Protein AF-A0A0F9A471-F1 (afdb_monomer)

pLDDT: mean 76.39, std 18.76, range [23.2, 97.94]

Mean predicted aligned error: 10.16 Å

InterPro domains:
  IPR056906 Replication-associated protein ORF2/G2P domain [PF23343] (47-157)

Secondary structure (DSSP, 8-state):
--PPPP--------S--------S--HHHHHHHHHHHHT-S--TT-EEEEEE--SS--S-HHHHHHHHHHHHHHHHHH-TT-EEEEEEEE-TTS-EEEEEEEESPPS-HHHHHHHHHHHHHHHHGGG-SS-PPP-EEEEE--SHHHHHHHHHHHHH----GGGGS--S-SEEEEES-----

Radius of gyration: 18.11 Å; Cα contacts (8 Å, |Δi|>4): 244; chains: 1; bounding box: 46×45×41 Å

Nearest PDB structures (foldseek):
  2n76-assembly1_A  TM=6.483E-01  e=1.247E-02  synthetic construct
  1pbu-assembly1_A  TM=4.786E-01  e=4.733E-02  Homo sapiens
  4cyu-assembly2_B  TM=5.127E-01  e=1.393E-01  Staphylococcus aureus
  5t0o-assembly1_B  TM=4.775E-01  e=1.014E-01  Campylobacter jejuni
  3bgu-assembly1_A  TM=5.178E-01  e=1.914E-01  Thermobifida fusca YX

Structure (mmCIF, N/CA/C/O backbone):
data_AF-A0A0F9A471-F1
#
_entry.id   AF-A0A0F9A471-F1
#
loop_
_atom_site.group_PDB
_atom_site.id
_atom_site.type_symbol
_atom_site.label_atom_id
_atom_site.label_alt_id
_atom_site.label_comp_id
_atom_site.label_asym_id
_atom_site.label_entity_id
_atom_site.label_seq_id
_atom_site.pdbx_PDB_ins_code
_atom_site.Cartn_x
_atom_site.Cartn_y
_atom_site.Cartn_z
_atom_site.occupancy
_atom_site.B_iso_or_equiv
_atom_site.auth_seq_id
_atom_site.auth_comp_id
_atom_site.auth_asym_id
_atom_site.auth_atom_id
_atom_site.pdbx_PDB_model_num
ATOM 1 N N . MET A 1 1 ? 20.396 -32.901 -22.339 1.00 33.00 1 MET A N 1
ATOM 2 C CA . MET A 1 1 ? 19.288 -32.338 -23.141 1.00 33.00 1 MET A CA 1
ATOM 3 C C . MET A 1 1 ? 18.003 -33.044 -22.719 1.00 33.00 1 MET A C 1
ATOM 5 O O . MET A 1 1 ? 17.759 -34.160 -23.151 1.00 33.00 1 MET A O 1
ATOM 9 N N . VAL A 1 2 ? 17.259 -32.463 -21.774 1.00 25.30 2 VAL A N 1
ATOM 10 C CA . VAL A 1 2 ? 16.085 -33.094 -21.141 1.00 25.30 2 VAL A CA 1
ATOM 11 C C . VAL A 1 2 ? 14.831 -32.370 -21.623 1.00 25.30 2 VAL A C 1
ATOM 13 O O . VAL A 1 2 ? 14.675 -31.172 -21.399 1.00 25.30 2 VAL A O 1
ATOM 16 N N . LYS A 1 3 ? 13.975 -33.104 -22.339 1.00 23.20 3 LYS A N 1
ATOM 17 C CA . LYS A 1 3 ? 12.662 -32.670 -22.828 1.00 23.20 3 LYS A CA 1
ATOM 18 C C . LYS A 1 3 ? 11.672 -32.672 -21.657 1.00 23.20 3 LYS A C 1
ATOM 20 O O . LYS A 1 3 ? 11.474 -33.713 -21.038 1.00 23.20 3 LYS A O 1
ATOM 25 N N . TYR A 1 4 ? 11.034 -31.538 -21.373 1.00 26.34 4 TYR A N 1
ATOM 26 C CA . TYR A 1 4 ? 9.902 -31.481 -20.445 1.00 26.34 4 TYR A CA 1
ATOM 27 C C . TYR A 1 4 ? 8.608 -31.821 -21.194 1.00 26.34 4 TYR A C 1
ATOM 29 O O . TYR A 1 4 ? 8.217 -31.132 -22.134 1.00 26.34 4 TYR A O 1
ATOM 37 N N . PHE A 1 5 ? 7.970 -32.914 -20.778 1.00 29.73 5 PHE A N 1
ATOM 38 C CA . PHE A 1 5 ? 6.657 -33.353 -21.239 1.00 29.73 5 PHE A CA 1
ATOM 39 C C . PHE A 1 5 ? 5.562 -32.391 -20.761 1.00 29.73 5 PHE A C 1
ATOM 41 O O . PHE A 1 5 ? 5.416 -32.141 -19.564 1.00 29.73 5 PHE A O 1
ATOM 48 N N . ALA A 1 6 ? 4.756 -31.899 -21.701 1.00 28.64 6 ALA A N 1
ATOM 49 C CA . ALA A 1 6 ? 3.495 -31.231 -21.416 1.00 28.64 6 ALA A CA 1
ATOM 50 C C . ALA A 1 6 ? 2.459 -32.269 -20.953 1.00 28.64 6 ALA A C 1
ATOM 52 O O . ALA A 1 6 ? 2.158 -33.217 -21.676 1.00 28.64 6 ALA A O 1
ATOM 53 N N . ARG A 1 7 ? 1.894 -32.090 -19.753 1.00 30.27 7 ARG A N 1
ATOM 54 C CA . ARG A 1 7 ? 0.671 -32.791 -19.342 1.00 30.27 7 ARG A CA 1
ATOM 55 C C . ARG A 1 7 ? -0.534 -32.007 -19.850 1.00 30.27 7 ARG A C 1
ATOM 57 O O . ARG A 1 7 ? -0.843 -30.935 -19.337 1.00 30.27 7 ARG A O 1
ATOM 64 N N . SER A 1 8 ? -1.209 -32.563 -20.847 1.00 34.34 8 SER A N 1
ATOM 65 C CA . SER A 1 8 ? -2.588 -32.244 -21.196 1.00 34.34 8 SER A CA 1
ATOM 66 C C . SER A 1 8 ? -3.531 -33.003 -20.260 1.00 34.34 8 SER A C 1
ATOM 68 O O . SER A 1 8 ? -3.529 -34.229 -20.197 1.00 34.34 8 SER A O 1
ATOM 70 N N . SER A 1 9 ? -4.364 -32.271 -19.530 1.00 36.06 9 SER A N 1
ATOM 71 C CA . SER A 1 9 ? -5.547 -32.815 -18.866 1.00 36.06 9 SER A CA 1
ATOM 72 C C . SER A 1 9 ? -6.699 -31.870 -19.166 1.00 36.06 9 SER A C 1
ATOM 74 O O . SER A 1 9 ? -6.773 -30.769 -18.618 1.00 36.06 9 SER A O 1
ATOM 76 N N . GLY A 1 10 ? -7.542 -32.283 -20.113 1.00 39.75 10 GLY A N 1
ATOM 77 C CA . GLY A 1 10 ? -8.759 -31.584 -20.478 1.00 39.75 10 GLY A CA 1
ATOM 78 C C . GLY A 1 10 ? -9.808 -31.733 -19.384 1.00 39.75 10 GLY A C 1
ATOM 79 O O . GLY A 1 10 ? -10.311 -32.822 -19.137 1.00 39.75 10 GLY A O 1
ATOM 80 N N . LEU A 1 11 ? -10.159 -30.610 -18.771 1.00 36.00 11 LEU A N 1
ATOM 81 C CA . LEU A 1 11 ? -11.490 -30.367 -18.235 1.00 36.00 11 LEU A CA 1
ATOM 82 C C . LEU A 1 11 ? -11.924 -29.026 -18.820 1.00 36.00 11 LEU A C 1
ATOM 84 O O . LEU A 1 11 ? -11.244 -28.014 -18.644 1.00 36.00 11 LEU A O 1
ATOM 88 N N . ALA A 1 12 ? -13.010 -29.041 -19.592 1.00 38.88 12 ALA A N 1
ATOM 89 C CA . ALA A 1 12 ? -13.568 -27.844 -20.199 1.00 38.88 12 ALA A CA 1
ATOM 90 C C . ALA A 1 12 ? -13.979 -26.868 -19.089 1.00 38.88 12 ALA A C 1
ATOM 92 O O . ALA A 1 12 ? -14.825 -27.171 -18.249 1.00 38.88 12 ALA A O 1
ATOM 93 N N . GLN A 1 13 ? -13.347 -25.697 -19.074 1.00 40.31 13 GLN A N 1
ATOM 94 C CA . GLN A 1 13 ? -13.673 -24.622 -18.153 1.00 40.31 13 GLN A CA 1
ATOM 95 C C . GLN A 1 13 ? -15.090 -24.112 -18.464 1.00 40.31 13 GLN A C 1
ATOM 97 O O . GLN A 1 13 ? -15.306 -23.405 -19.449 1.00 40.31 13 GLN A O 1
ATOM 102 N N . VAL A 1 14 ? -16.066 -24.463 -17.625 1.00 41.19 14 VAL A N 1
ATOM 103 C CA . VAL A 1 14 ? -17.441 -23.960 -17.730 1.00 41.19 14 VAL A CA 1
ATOM 104 C C . VAL A 1 14 ? -17.485 -22.553 -17.128 1.00 41.19 14 VAL A C 1
ATOM 106 O O . VAL A 1 14 ? -17.684 -22.365 -15.931 1.00 41.19 14 VAL A O 1
ATOM 109 N N . GLY A 1 15 ? -17.246 -21.548 -17.971 1.00 44.12 15 GLY A N 1
ATOM 110 C CA . GLY A 1 15 ? -17.410 -20.135 -17.626 1.00 44.12 15 GLY A CA 1
ATOM 111 C C . GLY A 1 15 ? -16.130 -19.391 -17.221 1.00 44.12 15 GLY A C 1
ATOM 112 O O . GLY A 1 15 ? -15.148 -19.943 -16.727 1.00 44.12 15 GLY A O 1
ATOM 113 N N . GLY A 1 16 ? -16.157 -18.076 -17.458 1.00 44.72 16 GLY A N 1
ATOM 114 C CA . GLY A 1 16 ? -15.008 -17.179 -17.339 1.00 44.72 16 GLY A CA 1
ATOM 115 C C . GLY A 1 16 ? -14.224 -17.131 -18.645 1.00 44.72 16 GLY A C 1
ATOM 116 O O . GLY A 1 16 ? -13.226 -17.829 -18.782 1.00 44.72 16 GLY A O 1
ATOM 117 N N . GLY A 1 17 ? -14.689 -16.313 -19.600 1.00 40.94 17 GLY A N 1
ATOM 118 C CA . GLY A 1 17 ? -14.007 -16.120 -20.883 1.00 40.94 17 GLY A CA 1
ATOM 119 C C . GLY A 1 17 ? -12.507 -15.876 -20.702 1.00 40.94 17 GLY A C 1
ATOM 120 O O . GLY A 1 17 ? -12.103 -15.307 -19.681 1.00 40.94 17 GLY A O 1
ATOM 121 N N . LEU A 1 18 ? -11.706 -16.331 -21.677 1.00 41.84 18 LEU A N 1
ATOM 122 C CA . LEU A 1 18 ? -10.254 -16.126 -21.743 1.00 41.84 18 LEU A CA 1
ATOM 123 C C . LEU A 1 18 ? -9.922 -14.729 -21.212 1.00 41.84 18 LEU A C 1
ATOM 125 O O . LEU A 1 18 ? -10.329 -13.718 -21.789 1.00 41.84 18 LEU A O 1
ATOM 129 N N . ARG A 1 19 ? -9.268 -14.662 -20.046 1.00 54.78 19 ARG A N 1
ATOM 130 C CA . ARG A 1 19 ? -8.927 -13.377 -19.434 1.00 54.78 19 ARG A CA 1
ATOM 131 C C . ARG A 1 19 ? -7.924 -12.696 -20.359 1.00 54.78 19 ARG A C 1
ATOM 133 O O . ARG A 1 19 ? -6.768 -13.100 -20.398 1.00 54.78 19 ARG A O 1
ATOM 140 N N . GLY A 1 20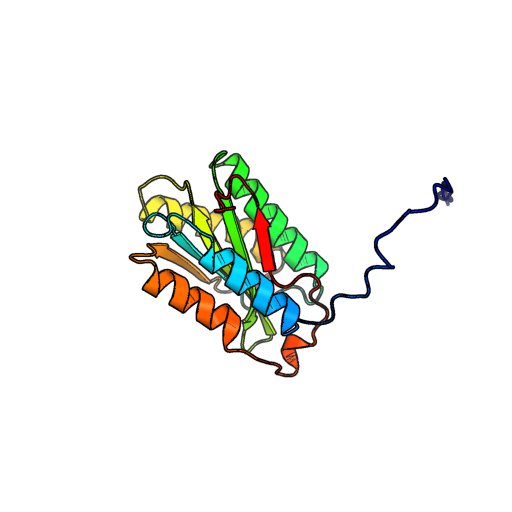 ? -8.383 -11.690 -21.101 1.00 57.03 20 GLY A N 1
ATOM 141 C CA . GLY A 1 20 ? -7.517 -10.859 -21.931 1.00 57.03 20 GLY A CA 1
ATOM 142 C C . GLY A 1 20 ? -6.393 -10.227 -21.106 1.00 57.03 20 GLY A C 1
ATOM 143 O O . GLY A 1 20 ? -6.516 -10.061 -19.885 1.00 57.03 20 GLY A O 1
ATOM 144 N N . SER A 1 21 ? -5.294 -9.876 -21.772 1.00 58.12 21 SER A N 1
ATOM 145 C CA . SER A 1 21 ? -4.183 -9.162 -21.145 1.00 58.12 21 SER A CA 1
ATOM 146 C C . SER A 1 21 ? -4.694 -7.882 -20.470 1.00 58.12 21 SER A C 1
ATOM 148 O O . SER A 1 21 ? -5.486 -7.119 -21.026 1.00 58.12 21 SER A O 1
ATOM 150 N N . VAL A 1 22 ? -4.288 -7.653 -19.217 1.00 62.12 22 VAL A N 1
ATOM 151 C CA . VAL A 1 22 ? -4.685 -6.443 -18.483 1.00 62.12 22 VAL A CA 1
ATOM 152 C C . VAL A 1 22 ? -3.794 -5.297 -18.958 1.00 62.12 22 VAL A C 1
ATOM 154 O O . VAL A 1 22 ? -2.689 -5.116 -18.452 1.00 62.12 22 VAL A O 1
ATOM 157 N N . SER A 1 23 ? -4.278 -4.549 -19.948 1.00 58.41 23 SER A N 1
ATOM 158 C CA . SER A 1 23 ? -3.537 -3.477 -20.624 1.00 58.41 23 SER A CA 1
ATOM 159 C C . SER A 1 23 ? -3.585 -2.115 -19.919 1.00 58.41 23 SER A C 1
ATOM 161 O O . SER A 1 23 ? -2.900 -1.195 -20.343 1.00 58.41 23 SER A O 1
ATOM 163 N N . GLY A 1 24 ? -4.353 -1.955 -18.833 1.00 67.88 24 GLY A N 1
ATOM 164 C CA . GLY A 1 24 ? -4.408 -0.673 -18.123 1.00 67.88 24 GLY A CA 1
ATOM 165 C C . GLY A 1 24 ? -5.443 -0.584 -17.005 1.00 67.88 24 GLY A C 1
ATOM 166 O O . GLY A 1 24 ? -6.140 -1.555 -16.678 1.00 67.88 24 GLY A O 1
ATOM 167 N N . PHE A 1 25 ? -5.557 0.600 -16.395 1.00 77.12 25 PHE A N 1
ATOM 168 C CA . PHE A 1 25 ? -6.525 0.861 -15.332 1.00 77.12 25 PHE A CA 1
ATOM 169 C C . PHE A 1 25 ? -7.854 1.405 -15.875 1.00 77.12 25 PHE A C 1
ATOM 171 O O . PHE A 1 25 ? -8.189 2.582 -15.754 1.00 77.12 25 PHE A O 1
ATOM 178 N N . SER A 1 26 ? -8.641 0.513 -16.482 1.00 78.00 26 SER A N 1
ATOM 179 C CA . SER A 1 26 ? -9.907 0.888 -17.122 1.00 78.00 26 SER A CA 1
ATOM 180 C C . SER A 1 26 ? -10.891 1.583 -16.170 1.00 78.00 26 SER A C 1
ATOM 182 O O . SER A 1 26 ? -10.933 1.298 -14.969 1.00 78.00 26 SER A O 1
ATOM 184 N N . ARG A 1 27 ? -11.781 2.421 -16.728 1.00 78.81 27 ARG A N 1
ATOM 185 C CA . ARG A 1 27 ? -12.874 3.082 -15.981 1.00 78.81 27 ARG A CA 1
ATOM 186 C C . ARG A 1 27 ? -13.690 2.090 -15.138 1.00 78.81 27 ARG A C 1
ATOM 188 O O . ARG A 1 27 ? -14.026 2.380 -13.994 1.00 78.81 27 ARG A O 1
ATOM 195 N N . ARG A 1 28 ? -13.958 0.889 -15.672 1.00 81.81 28 ARG A N 1
ATOM 196 C CA . ARG A 1 28 ? -14.672 -0.187 -14.961 1.00 81.81 28 ARG A CA 1
ATOM 197 C C . ARG A 1 28 ? -13.859 -0.743 -13.787 1.00 81.81 28 ARG A C 1
ATOM 199 O O . ARG A 1 28 ? -14.419 -0.974 -12.721 1.00 81.81 28 ARG A O 1
ATOM 206 N N . SER A 1 29 ? -12.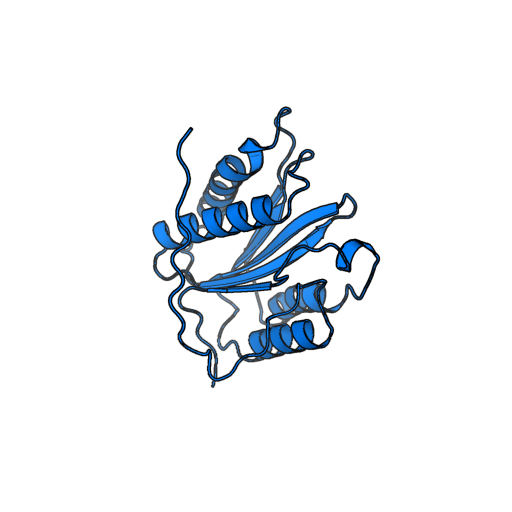556 -0.957 -13.972 1.00 82.06 29 SER A N 1
ATOM 207 C CA . SER A 1 29 ? -11.658 -1.405 -12.900 1.00 82.06 29 SER A CA 1
ATOM 208 C C . SER A 1 29 ? -11.566 -0.367 -11.779 1.00 82.06 29 SER A C 1
ATOM 210 O O . SER A 1 29 ? -11.636 -0.719 -10.604 1.00 82.06 29 SER A O 1
ATOM 212 N N . ARG A 1 30 ? -11.500 0.918 -12.143 1.00 80.19 30 ARG A N 1
ATOM 213 C CA . ARG A 1 30 ? -11.520 2.043 -11.205 1.00 80.19 30 ARG A CA 1
ATOM 214 C C . ARG A 1 30 ? -12.817 2.120 -10.411 1.00 80.19 30 ARG A C 1
ATOM 216 O O . ARG A 1 30 ? -12.758 2.207 -9.191 1.00 80.19 30 ARG A O 1
ATOM 223 N N . LYS A 1 31 ? -13.972 2.042 -11.082 1.00 82.94 31 LYS A N 1
ATOM 224 C CA . LYS A 1 31 ? -15.286 2.039 -10.421 1.00 82.94 31 LYS A CA 1
ATOM 225 C C . LYS A 1 31 ? -15.354 0.964 -9.329 1.00 82.94 31 LYS A C 1
ATOM 227 O O . LYS A 1 31 ? -15.728 1.278 -8.209 1.00 82.94 31 LYS A O 1
ATOM 232 N N . ARG A 1 32 ? -14.881 -0.254 -9.618 1.00 87.00 32 ARG A N 1
ATOM 233 C CA . ARG A 1 32 ? -14.839 -1.360 -8.641 1.00 87.00 32 ARG A CA 1
ATOM 234 C C . ARG A 1 32 ? -13.949 -1.074 -7.430 1.00 87.00 32 ARG A C 1
ATOM 236 O O . ARG A 1 32 ? -14.314 -1.442 -6.320 1.00 87.00 32 ARG A O 1
ATOM 243 N N . LEU A 1 33 ? -12.794 -0.435 -7.628 1.00 85.12 33 LEU A N 1
ATOM 244 C CA . LEU A 1 33 ? -11.937 -0.021 -6.512 1.00 85.12 33 LEU A CA 1
ATOM 245 C C . LEU A 1 33 ? -12.640 1.031 -5.641 1.00 85.12 33 LEU A C 1
ATOM 247 O O . LEU A 1 33 ? -12.610 0.923 -4.421 1.00 85.12 33 LEU A O 1
ATOM 251 N N . ILE A 1 34 ? -13.290 2.023 -6.255 1.00 81.88 34 ILE A N 1
ATOM 252 C CA . ILE A 1 34 ? -14.036 3.061 -5.526 1.00 81.88 34 ILE A CA 1
ATOM 253 C C . ILE A 1 34 ? -15.188 2.434 -4.735 1.00 81.88 34 ILE A C 1
ATOM 255 O O . ILE A 1 34 ? -15.320 2.701 -3.546 1.00 81.88 34 ILE A O 1
ATOM 259 N N . GLU A 1 35 ? -15.980 1.561 -5.361 1.00 85.19 35 GLU A N 1
ATOM 260 C CA . GLU A 1 35 ? -17.077 0.843 -4.701 1.00 85.19 35 GLU A CA 1
ATOM 261 C C . GLU A 1 35 ? -16.582 0.023 -3.506 1.00 85.19 35 GLU A C 1
ATOM 263 O O . GLU A 1 35 ? -17.193 0.072 -2.440 1.00 85.19 35 GLU A O 1
ATOM 268 N N . LEU A 1 36 ? -15.448 -0.675 -3.649 1.00 85.81 36 LEU A N 1
ATOM 269 C CA . LEU A 1 36 ? -14.814 -1.390 -2.542 1.00 85.81 36 LEU A CA 1
ATOM 270 C C . LEU A 1 36 ? -14.467 -0.441 -1.389 1.00 85.81 36 LEU A C 1
ATOM 272 O O . LEU A 1 36 ? -14.790 -0.740 -0.244 1.00 85.81 36 LEU A O 1
ATOM 276 N N . LEU A 1 37 ? -13.842 0.701 -1.682 1.00 81.38 37 LEU A N 1
ATOM 277 C CA . LEU A 1 37 ? -13.445 1.681 -0.666 1.00 81.38 37 LEU A CA 1
ATOM 278 C C . LEU A 1 37 ? -14.658 2.310 0.034 1.00 81.38 37 LEU A C 1
ATOM 280 O O . LEU A 1 37 ? -14.623 2.542 1.241 1.00 81.38 37 LEU A O 1
ATOM 284 N N . CYS A 1 38 ? -15.758 2.530 -0.689 1.00 81.00 38 CYS A N 1
ATOM 285 C CA . CYS A 1 38 ? -17.013 3.009 -0.112 1.00 81.00 38 CYS A CA 1
ATOM 286 C C . CYS A 1 38 ? -17.661 1.994 0.845 1.00 81.00 38 CYS A C 1
ATOM 288 O O . CYS A 1 38 ? -18.356 2.417 1.769 1.00 81.00 38 CYS A O 1
ATOM 290 N N . LYS A 1 39 ? -17.417 0.690 0.657 1.00 83.06 39 LYS A N 1
ATOM 291 C CA . LYS A 1 39 ? -17.950 -0.401 1.493 1.00 83.06 39 LYS A CA 1
ATOM 292 C C . LYS A 1 39 ? -17.135 -0.702 2.756 1.00 83.06 39 LYS A C 1
ATOM 294 O O . LYS A 1 39 ? -17.486 -1.626 3.482 1.00 83.06 39 LYS A O 1
ATOM 299 N N . LEU A 1 40 ? -16.053 0.025 3.021 1.00 78.12 40 LEU A N 1
ATOM 300 C CA . LEU A 1 40 ? -15.248 -0.180 4.227 1.00 78.12 40 LEU A CA 1
ATOM 301 C C . LEU A 1 40 ? -15.928 0.454 5.449 1.00 78.12 40 LEU A C 1
ATOM 303 O O . LEU A 1 40 ? -16.299 1.629 5.407 1.00 78.12 40 LEU A O 1
ATOM 307 N N . ASP A 1 41 ? -16.082 -0.331 6.517 1.00 65.25 41 ASP A N 1
ATOM 308 C CA . ASP A 1 41 ? -16.718 0.074 7.778 1.00 65.25 41 ASP A CA 1
ATOM 309 C C . ASP A 1 41 ? -15.892 1.095 8.557 1.00 65.25 41 ASP A C 1
ATOM 311 O O . ASP A 1 41 ? -16.428 2.101 9.013 1.00 65.25 41 ASP A O 1
ATOM 315 N N . GLU A 1 42 ? -14.596 0.813 8.703 1.00 69.50 42 GLU A N 1
ATOM 316 C CA . GLU A 1 42 ? -13.679 1.508 9.604 1.00 69.50 42 GLU A CA 1
ATOM 317 C C . GLU A 1 42 ? -12.353 1.755 8.885 1.00 69.50 42 GLU A C 1
ATOM 319 O O . GLU A 1 42 ? -11.696 0.833 8.391 1.00 69.50 42 GLU A O 1
ATOM 324 N N . ILE A 1 43 ? -11.953 3.022 8.792 1.00 75.81 43 ILE A N 1
ATOM 325 C CA . ILE A 1 43 ? -10.710 3.421 8.118 1.00 75.81 43 ILE A CA 1
ATOM 326 C C . ILE A 1 43 ? -9.830 4.337 8.964 1.00 75.81 43 ILE A C 1
ATOM 328 O O . ILE A 1 43 ? -8.696 4.613 8.580 1.00 75.81 43 ILE A O 1
ATOM 332 N N . ASP A 1 44 ? -10.335 4.755 10.122 1.00 71.69 44 ASP A N 1
ATOM 333 C CA . ASP A 1 44 ? -9.691 5.724 11.008 1.00 71.69 44 ASP A CA 1
ATOM 334 C C . ASP A 1 44 ? -8.509 5.107 11.790 1.00 71.69 44 ASP A C 1
ATOM 336 O O . ASP A 1 44 ? -7.638 5.824 12.273 1.00 71.69 44 ASP A O 1
ATOM 340 N N . ASP A 1 45 ? -8.407 3.772 11.807 1.00 80.25 45 ASP A N 1
ATOM 341 C CA . ASP A 1 45 ? -7.259 3.020 12.341 1.00 80.25 45 ASP A CA 1
ATOM 342 C C . ASP A 1 45 ? -6.321 2.473 11.251 1.00 80.25 45 ASP A C 1
ATOM 344 O O . ASP A 1 45 ? -5.360 1.748 11.530 1.00 80.25 45 ASP A O 1
ATOM 348 N N . ALA A 1 46 ? -6.579 2.804 9.984 1.00 89.31 46 ALA A N 1
ATOM 349 C CA . ALA A 1 46 ? -5.733 2.359 8.891 1.00 89.31 46 ALA A CA 1
ATOM 350 C C . ALA A 1 46 ? -4.463 3.215 8.784 1.00 89.31 46 ALA A C 1
ATOM 352 O O . ALA A 1 46 ? -4.424 4.408 9.102 1.00 89.31 46 ALA A O 1
ATOM 353 N N . LEU A 1 47 ? -3.405 2.612 8.253 1.00 92.25 47 LEU A N 1
ATOM 354 C CA . LEU A 1 47 ? -2.212 3.324 7.827 1.00 92.25 47 LEU A CA 1
ATOM 355 C C . LEU A 1 47 ? -2.208 3.466 6.307 1.00 92.25 47 LEU A C 1
ATOM 357 O O . LEU A 1 47 ? -2.616 2.563 5.575 1.00 92.25 47 LEU A O 1
ATOM 361 N N . PHE A 1 48 ? -1.688 4.591 5.835 1.00 91.62 48 PHE A N 1
ATOM 362 C CA . PHE A 1 48 ? -1.358 4.798 4.437 1.00 91.62 48 PHE A CA 1
ATOM 363 C C . PHE A 1 48 ? 0.132 4.570 4.228 1.00 91.62 48 PHE A C 1
ATOM 365 O O . PHE A 1 48 ? 0.962 5.296 4.787 1.00 91.62 48 PHE A O 1
ATOM 372 N N . TRP A 1 49 ? 0.481 3.543 3.457 1.00 93.38 49 TRP A N 1
ATOM 373 C CA . TRP A 1 49 ? 1.864 3.246 3.103 1.00 93.38 49 TRP A CA 1
ATOM 374 C C . TRP A 1 49 ? 2.112 3.574 1.646 1.00 93.38 49 TRP A C 1
ATOM 376 O O . TRP A 1 49 ? 1.316 3.263 0.765 1.00 93.38 49 TRP A O 1
ATOM 386 N N . THR A 1 50 ? 3.254 4.184 1.395 1.00 91.69 50 THR A N 1
ATOM 387 C CA . THR A 1 50 ? 3.768 4.411 0.057 1.00 91.69 50 THR A CA 1
ATOM 388 C C . THR A 1 50 ? 5.079 3.665 -0.082 1.00 91.69 50 THR A C 1
ATOM 390 O O . THR A 1 50 ? 5.944 3.832 0.776 1.00 91.69 50 THR A O 1
ATOM 393 N N . LEU A 1 51 ? 5.215 2.853 -1.129 1.00 93.00 51 LEU A N 1
ATOM 394 C CA . LEU A 1 51 ? 6.435 2.121 -1.462 1.00 93.00 51 LEU A CA 1
ATOM 395 C C . LEU A 1 51 ? 6.902 2.566 -2.845 1.00 93.00 51 LEU A C 1
ATOM 397 O O . LEU A 1 51 ? 6.139 2.514 -3.813 1.00 93.00 51 LEU A O 1
ATOM 401 N N . THR A 1 52 ? 8.153 2.998 -2.931 1.00 88.06 52 THR A N 1
ATOM 402 C CA . THR A 1 52 ? 8.764 3.468 -4.175 1.00 88.06 52 THR A CA 1
ATOM 403 C C . THR A 1 52 ? 10.043 2.695 -4.418 1.00 88.06 52 THR A C 1
ATOM 405 O O . THR A 1 52 ? 10.815 2.491 -3.480 1.00 88.06 52 THR A O 1
ATOM 408 N N . TYR A 1 53 ? 10.274 2.274 -5.659 1.00 87.75 53 TYR A N 1
ATOM 409 C CA . TYR A 1 53 ? 11.587 1.773 -6.058 1.00 87.75 53 TYR A CA 1
ATOM 410 C C . TYR A 1 53 ? 12.671 2.855 -5.917 1.00 87.75 53 TYR A C 1
ATOM 412 O O . TYR A 1 53 ? 12.339 4.043 -5.963 1.00 87.75 53 TYR A O 1
ATOM 420 N N . PRO A 1 54 ? 13.949 2.474 -5.786 1.00 83.06 54 PRO A N 1
ATOM 421 C CA . PRO A 1 54 ? 15.067 3.400 -5.949 1.00 83.06 54 PRO A CA 1
ATOM 422 C C . PRO A 1 54 ? 15.156 3.943 -7.388 1.00 83.06 54 PRO A C 1
ATOM 424 O O . PRO A 1 54 ? 14.277 3.677 -8.220 1.00 83.06 54 PRO A O 1
ATOM 427 N N . SER A 1 55 ? 16.159 4.781 -7.669 1.00 79.75 55 SER A N 1
ATOM 428 C CA . SER A 1 55 ? 16.392 5.400 -8.986 1.00 79.75 55 SER A CA 1
ATOM 429 C C . SER A 1 55 ? 16.462 4.360 -10.106 1.00 79.75 55 SER A C 1
ATOM 431 O O . SER A 1 55 ? 15.817 4.550 -11.138 1.00 79.75 55 SER A O 1
ATOM 433 N N . GLU A 1 56 ? 17.139 3.242 -9.855 1.00 81.25 56 GLU A N 1
ATOM 434 C CA . GLU A 1 56 ? 17.129 2.052 -10.704 1.00 81.25 56 GLU A CA 1
ATOM 435 C C . GLU A 1 56 ? 15.990 1.104 -10.317 1.00 81.25 56 GLU A C 1
ATOM 437 O O . GLU A 1 56 ? 15.687 0.895 -9.142 1.00 81.25 56 GLU A O 1
ATOM 442 N N . PHE A 1 57 ? 15.319 0.531 -11.310 1.00 82.56 57 PHE A N 1
ATOM 443 C CA . PHE A 1 57 ? 14.223 -0.408 -11.096 1.00 82.56 57 PHE A CA 1
ATOM 444 C C . PHE A 1 57 ? 14.095 -1.350 -12.296 1.00 82.56 57 PHE A C 1
ATOM 446 O O . PHE A 1 57 ? 14.517 -0.998 -13.395 1.00 82.56 57 PHE A O 1
ATOM 453 N N . PRO A 1 58 ? 13.528 -2.553 -12.111 1.00 83.06 58 PRO A N 1
ATOM 454 C CA . PRO A 1 58 ? 13.359 -3.496 -13.208 1.00 83.06 58 PRO A CA 1
ATOM 455 C C . PRO A 1 58 ? 12.317 -2.991 -14.216 1.00 83.06 58 PRO A C 1
ATOM 457 O O . PRO A 1 58 ? 11.231 -2.555 -13.831 1.00 83.06 58 PRO A O 1
ATOM 460 N N . ASP A 1 59 ? 12.607 -3.143 -15.510 1.00 81.00 59 ASP A N 1
ATOM 461 C CA . ASP A 1 59 ? 11.678 -2.790 -16.598 1.00 81.00 59 ASP A CA 1
ATOM 462 C C . ASP A 1 59 ? 10.504 -3.777 -16.738 1.00 81.00 59 ASP A C 1
ATOM 464 O O . ASP A 1 59 ? 9.474 -3.484 -17.349 1.00 81.00 59 ASP A O 1
ATOM 468 N N . GLN A 1 60 ? 10.657 -4.972 -16.167 1.00 84.62 60 GLN A N 1
ATOM 469 C CA . GLN A 1 60 ? 9.736 -6.092 -16.317 1.00 84.62 60 GLN A CA 1
ATOM 470 C C . GLN A 1 60 ? 8.656 -6.059 -15.229 1.00 84.62 60 GLN A C 1
ATOM 472 O O . GLN A 1 60 ? 8.941 -5.962 -14.031 1.00 84.62 60 GLN A O 1
ATOM 477 N N . PHE A 1 61 ? 7.388 -6.139 -15.639 1.00 82.94 61 PHE A N 1
ATOM 478 C CA . PHE A 1 61 ? 6.282 -5.914 -14.711 1.00 82.94 61 PHE A CA 1
ATOM 479 C C . PHE A 1 61 ? 6.019 -7.041 -13.724 1.00 82.94 61 PHE A C 1
ATOM 481 O O . PHE A 1 61 ? 5.571 -6.817 -12.599 1.00 82.94 61 PHE A O 1
ATOM 488 N N . ASP A 1 62 ? 6.273 -8.265 -14.144 1.00 85.44 62 ASP A N 1
ATOM 489 C CA . ASP A 1 62 ? 6.212 -9.452 -13.311 1.00 85.44 62 ASP A CA 1
ATOM 490 C C . ASP A 1 62 ? 7.185 -9.356 -12.128 1.00 85.44 62 ASP A C 1
ATOM 492 O O . ASP A 1 62 ? 6.805 -9.718 -11.011 1.00 85.44 62 ASP A O 1
ATOM 496 N N . VAL A 1 63 ? 8.369 -8.765 -12.326 1.00 89.44 63 VAL A N 1
ATOM 497 C CA . VAL A 1 63 ? 9.356 -8.533 -11.260 1.00 89.44 63 VAL A CA 1
ATOM 498 C C . VAL A 1 63 ? 8.785 -7.618 -10.181 1.00 89.44 63 VAL A C 1
ATOM 500 O O . VAL A 1 63 ? 8.700 -8.021 -9.019 1.00 89.44 63 VAL A O 1
ATOM 503 N N . PHE A 1 64 ? 8.279 -6.432 -10.535 1.00 88.38 64 PHE A N 1
ATOM 504 C CA . PHE A 1 64 ? 7.743 -5.547 -9.499 1.00 88.38 64 PHE A CA 1
ATOM 505 C C . PHE A 1 64 ? 6.454 -6.057 -8.848 1.00 88.38 64 PHE A C 1
ATOM 507 O O . PHE A 1 64 ? 6.109 -5.645 -7.735 1.00 88.38 64 PHE A O 1
ATOM 514 N N . LYS A 1 65 ? 5.710 -6.953 -9.512 1.00 90.25 65 LYS A N 1
ATOM 515 C CA . LYS A 1 65 ? 4.561 -7.639 -8.903 1.00 90.25 65 LYS A CA 1
ATOM 516 C C . LYS A 1 65 ? 4.996 -8.710 -7.916 1.00 90.25 65 LYS A C 1
ATOM 518 O O . LYS A 1 65 ? 4.415 -8.784 -6.833 1.00 90.25 65 LYS A O 1
ATOM 523 N N . ARG A 1 66 ? 6.013 -9.499 -8.261 1.00 93.50 66 ARG A N 1
ATOM 524 C CA . ARG A 1 66 ? 6.649 -10.470 -7.363 1.00 93.50 66 ARG A CA 1
ATOM 525 C C . ARG A 1 66 ? 7.200 -9.781 -6.115 1.00 93.50 66 ARG A C 1
ATOM 527 O O . ARG A 1 66 ? 7.053 -10.307 -5.013 1.00 93.50 66 ARG A O 1
ATOM 534 N N . ASP A 1 67 ? 7.784 -8.601 -6.266 1.00 94.56 67 ASP A N 1
ATOM 535 C CA . ASP A 1 67 ? 8.343 -7.836 -5.150 1.00 94.56 67 ASP A CA 1
ATOM 536 C C . ASP A 1 67 ? 7.256 -7.329 -4.198 1.00 94.56 67 ASP A C 1
ATOM 538 O O . ASP A 1 67 ? 7.363 -7.511 -2.982 1.00 94.56 67 ASP A O 1
ATOM 542 N N . LEU A 1 68 ? 6.162 -6.772 -4.738 1.00 95.38 68 LEU A N 1
ATOM 543 C CA . LEU A 1 68 ? 4.998 -6.410 -3.926 1.00 95.38 68 LEU A CA 1
ATOM 544 C C . LEU A 1 68 ? 4.430 -7.637 -3.200 1.00 95.38 68 LEU A C 1
ATOM 546 O O . LEU A 1 68 ? 4.160 -7.567 -2.004 1.00 95.38 68 LEU A O 1
ATOM 550 N N . ASP A 1 69 ? 4.249 -8.760 -3.898 1.00 96.12 69 ASP A N 1
ATOM 551 C CA . ASP A 1 69 ? 3.762 -10.004 -3.294 1.00 96.12 69 ASP A CA 1
ATOM 552 C C . ASP A 1 69 ? 4.691 -10.487 -2.166 1.00 96.12 69 ASP A C 1
ATOM 554 O O . ASP A 1 69 ? 4.239 -10.809 -1.065 1.00 96.12 69 ASP A O 1
ATOM 558 N N . THR A 1 70 ? 6.005 -10.439 -2.383 1.00 97.44 70 THR A N 1
ATOM 559 C CA . THR A 1 70 ? 7.018 -10.765 -1.370 1.00 97.44 70 THR A CA 1
ATOM 560 C C . THR A 1 70 ? 6.909 -9.851 -0.149 1.00 97.44 70 THR A C 1
ATOM 562 O O . THR A 1 70 ? 6.953 -10.334 0.989 1.00 97.44 70 THR A O 1
ATOM 565 N N . PHE A 1 71 ? 6.722 -8.547 -0.363 1.00 97.25 71 PHE A N 1
ATOM 566 C CA . PHE A 1 71 ? 6.526 -7.575 0.709 1.00 97.25 71 PHE A CA 1
ATOM 567 C C . PHE A 1 71 ? 5.241 -7.860 1.498 1.00 97.25 71 PHE A C 1
ATOM 569 O O . PHE A 1 71 ? 5.280 -7.965 2.724 1.00 97.25 71 PHE A O 1
ATOM 576 N N . LEU A 1 72 ? 4.114 -8.080 0.818 1.00 97.44 72 LEU A N 1
ATOM 577 C CA . LEU A 1 72 ? 2.831 -8.394 1.455 1.00 97.44 72 LEU A CA 1
ATOM 578 C C . LEU A 1 72 ? 2.876 -9.720 2.231 1.00 97.44 72 LEU A C 1
ATOM 580 O O . LEU A 1 72 ? 2.311 -9.829 3.320 1.00 97.44 72 LEU A O 1
ATOM 584 N N . LYS A 1 73 ? 3.623 -10.716 1.744 1.00 97.44 73 LYS A N 1
ATOM 585 C CA . LYS A 1 73 ? 3.891 -11.952 2.493 1.00 97.44 73 LYS A CA 1
ATOM 586 C C . LYS A 1 73 ? 4.718 -11.689 3.758 1.00 97.44 73 LYS A C 1
ATOM 588 O O . LYS A 1 73 ? 4.434 -12.292 4.792 1.00 97.44 73 LYS A O 1
ATOM 593 N N . ARG A 1 74 ? 5.714 -10.789 3.725 1.00 97.94 74 ARG A N 1
ATOM 594 C CA . ARG A 1 74 ? 6.455 -10.361 4.935 1.00 97.94 74 ARG A CA 1
ATOM 595 C C . ARG A 1 74 ? 5.534 -9.663 5.931 1.00 97.94 74 ARG A C 1
ATOM 597 O O . ARG A 1 74 ? 5.595 -9.978 7.115 1.00 97.94 74 ARG A O 1
ATOM 604 N N . VAL A 1 75 ? 4.662 -8.779 5.446 1.00 97.19 75 VAL A N 1
ATOM 605 C CA . VAL A 1 75 ? 3.635 -8.107 6.256 1.00 97.19 75 VAL A CA 1
ATOM 606 C C . VAL A 1 75 ? 2.756 -9.138 6.955 1.00 97.19 75 VAL A C 1
ATOM 608 O O . VAL A 1 75 ? 2.643 -9.095 8.174 1.00 97.19 75 VAL A O 1
ATOM 611 N N . LYS A 1 76 ? 2.210 -10.114 6.220 1.00 96.25 76 LYS A N 1
ATOM 612 C CA . LYS A 1 76 ? 1.333 -11.146 6.792 1.00 96.25 76 LYS A CA 1
ATOM 613 C C . LYS A 1 76 ? 2.045 -12.039 7.810 1.00 96.25 76 LYS A C 1
ATOM 615 O O . LYS A 1 76 ? 1.449 -12.393 8.816 1.00 96.25 76 LYS A O 1
ATOM 620 N N . ARG A 1 77 ? 3.325 -12.371 7.598 1.00 96.88 77 ARG A N 1
ATOM 621 C CA . ARG A 1 77 ? 4.127 -13.100 8.601 1.00 96.88 77 ARG A CA 1
ATOM 622 C C . ARG A 1 77 ? 4.378 -12.275 9.862 1.00 96.88 77 ARG A C 1
ATOM 624 O O . ARG A 1 77 ? 4.402 -12.828 10.953 1.00 96.88 77 ARG A O 1
ATOM 631 N N . ARG A 1 78 ? 4.596 -10.964 9.717 1.00 96.31 78 ARG A N 1
ATOM 632 C CA . ARG A 1 78 ? 4.875 -10.062 10.843 1.00 96.31 78 ARG A CA 1
ATOM 633 C C . ARG A 1 78 ? 3.620 -9.717 11.644 1.00 96.31 78 ARG A C 1
ATOM 635 O O . ARG A 1 78 ? 3.717 -9.562 12.863 1.00 96.31 78 ARG A O 1
ATOM 642 N N . TRP A 1 79 ? 2.499 -9.570 10.945 1.00 95.62 79 TRP A N 1
ATOM 643 C CA . TRP A 1 79 ? 1.186 -9.188 11.453 1.00 95.62 79 TRP A CA 1
ATOM 644 C C . TRP A 1 79 ? 0.121 -10.089 10.801 1.00 95.62 79 TRP A C 1
ATOM 646 O O . TRP A 1 79 ? -0.410 -9.749 9.738 1.00 95.62 79 TRP A O 1
ATOM 656 N N . PRO A 1 80 ? -0.178 -11.255 11.408 1.00 95.06 80 PRO A N 1
ATOM 657 C CA . PRO A 1 80 ? -1.084 -12.257 10.842 1.00 95.06 80 PRO A CA 1
ATOM 658 C C . PRO A 1 80 ? -2.493 -11.756 10.552 1.00 95.06 80 PRO A C 1
ATOM 660 O O . PRO A 1 80 ? -3.113 -12.249 9.618 1.00 95.06 80 PRO A O 1
ATOM 663 N N . ASP A 1 81 ? -2.976 -10.737 11.258 1.00 93.62 81 ASP A N 1
ATOM 664 C CA . ASP A 1 81 ? -4.305 -10.160 11.028 1.00 93.62 81 ASP A CA 1
ATOM 665 C C . ASP A 1 81 ? -4.304 -9.003 10.030 1.00 93.62 81 ASP A C 1
ATOM 667 O O . ASP A 1 81 ? -5.370 -8.489 9.688 1.00 93.62 81 ASP A O 1
ATOM 671 N N . ALA A 1 82 ? -3.135 -8.618 9.505 1.00 94.50 82 ALA A N 1
ATOM 672 C CA . ALA A 1 82 ? -3.034 -7.536 8.539 1.00 94.50 82 ALA A CA 1
ATOM 673 C C . ALA A 1 82 ? -3.964 -7.773 7.344 1.00 94.50 82 ALA A C 1
ATOM 675 O O . ALA A 1 82 ? -4.088 -8.888 6.806 1.00 94.50 82 ALA A O 1
ATOM 676 N N . ALA A 1 83 ? -4.600 -6.682 6.945 1.00 92.69 83 ALA A N 1
ATOM 677 C CA . ALA A 1 83 ? -5.486 -6.578 5.804 1.00 92.69 83 ALA A CA 1
ATOM 678 C C . ALA A 1 83 ? -5.076 -5.347 5.004 1.00 92.69 83 ALA A C 1
ATOM 680 O O . ALA A 1 83 ? -4.649 -4.360 5.597 1.00 92.69 83 ALA A O 1
ATOM 681 N N . TRP A 1 84 ? -5.174 -5.386 3.680 1.00 93.50 84 TRP A N 1
ATOM 682 C CA . TRP A 1 84 ? -4.705 -4.283 2.846 1.00 93.50 84 TRP A CA 1
ATOM 683 C C . TRP A 1 84 ? -5.492 -4.141 1.552 1.00 93.50 84 TRP A C 1
ATOM 685 O O . TRP A 1 84 ? -6.014 -5.112 1.005 1.00 93.50 84 TRP A O 1
ATOM 695 N N . ILE A 1 85 ? -5.472 -2.925 1.018 1.00 91.75 85 ILE A N 1
ATOM 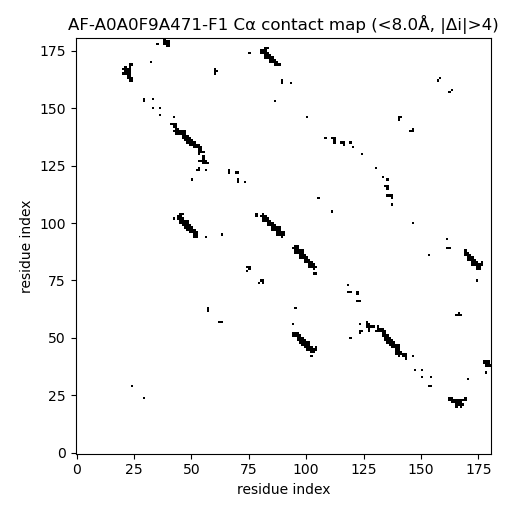696 C CA . ILE A 1 85 ? -5.804 -2.586 -0.364 1.00 91.75 85 ILE A CA 1
ATOM 697 C C . ILE A 1 85 ? -4.585 -1.879 -0.944 1.00 91.75 85 ILE A C 1
ATOM 699 O O . ILE A 1 85 ? -4.060 -0.964 -0.318 1.00 91.75 85 ILE A O 1
ATOM 703 N N . TRP A 1 86 ? -4.137 -2.276 -2.131 1.00 92.50 86 TRP A N 1
ATOM 704 C CA . TRP A 1 86 ? -3.016 -1.652 -2.826 1.00 92.50 86 TRP A CA 1
ATOM 705 C C . TRP A 1 86 ? -3.407 -1.178 -4.225 1.00 92.50 86 TRP A C 1
ATOM 707 O O . TRP A 1 86 ? -4.259 -1.775 -4.884 1.00 92.50 86 TRP A O 1
ATOM 717 N N . ARG A 1 87 ? -2.725 -0.137 -4.705 1.00 89.50 87 ARG A N 1
ATOM 718 C CA . ARG A 1 87 ? -2.814 0.404 -6.067 1.00 89.50 87 ARG A CA 1
ATOM 719 C C . ARG A 1 87 ? -1.405 0.772 -6.533 1.00 89.50 87 ARG A C 1
ATOM 721 O O . ARG A 1 87 ? -0.655 1.365 -5.766 1.00 89.50 87 ARG A O 1
ATOM 728 N N . VAL A 1 88 ? -1.052 0.438 -7.776 1.00 88.38 88 VAL A N 1
ATOM 729 C CA . VAL A 1 88 ? 0.210 0.865 -8.408 1.00 88.38 88 VAL A CA 1
ATOM 730 C C . VAL A 1 88 ? 0.005 2.019 -9.392 1.00 88.38 88 VAL A C 1
ATOM 732 O O . VAL A 1 88 ? -0.867 1.949 -10.260 1.00 88.38 88 VAL A O 1
ATOM 735 N N . GLU A 1 89 ? 0.823 3.061 -9.277 1.00 82.69 89 GLU A N 1
ATOM 736 C CA . GLU A 1 89 ? 0.959 4.140 -10.260 1.00 82.69 89 GLU A CA 1
ATOM 737 C C . GLU A 1 89 ? 2.353 4.165 -10.876 1.00 82.69 89 GLU A C 1
ATOM 739 O O . GLU A 1 89 ? 3.319 3.876 -10.175 1.00 82.69 89 GLU A O 1
ATOM 744 N N . PRO A 1 90 ? 2.488 4.580 -12.142 1.00 79.38 90 PRO A N 1
ATOM 745 C CA . PRO A 1 90 ? 3.752 5.099 -12.635 1.00 79.38 90 PRO A CA 1
ATOM 746 C C . PRO A 1 90 ? 4.052 6.459 -11.985 1.00 79.38 90 PRO A C 1
ATOM 748 O O . PRO A 1 90 ? 3.210 7.364 -11.961 1.00 79.38 90 PRO A O 1
ATOM 751 N N . GLN A 1 91 ? 5.263 6.607 -11.447 1.00 78.25 91 GLN A N 1
ATOM 752 C CA . GLN A 1 91 ? 5.854 7.921 -11.178 1.00 78.25 91 GLN A CA 1
ATOM 753 C C . GLN A 1 91 ? 6.180 8.653 -12.486 1.00 78.25 91 GLN A C 1
ATOM 755 O O . GLN A 1 91 ? 6.165 8.042 -13.547 1.00 78.25 91 GLN A O 1
ATOM 760 N N . GLN A 1 92 ? 6.533 9.945 -12.415 1.00 77.81 92 GLN A N 1
ATOM 761 C CA . GLN A 1 92 ? 6.968 10.722 -13.592 1.00 77.81 92 GLN A CA 1
ATOM 762 C C . GLN A 1 92 ? 8.116 10.045 -14.363 1.00 77.81 92 GLN A C 1
ATOM 764 O O . GLN A 1 92 ? 8.163 10.111 -15.581 1.00 77.81 92 GLN A O 1
ATOM 769 N N . ARG A 1 93 ? 9.000 9.332 -13.657 1.00 79.56 93 ARG A N 1
ATOM 770 C CA . ARG A 1 93 ? 10.100 8.542 -14.238 1.00 79.56 93 ARG A CA 1
ATOM 771 C C . ARG A 1 93 ? 9.702 7.130 -14.699 1.00 79.56 93 ARG A C 1
ATOM 773 O O . ARG A 1 93 ? 10.563 6.309 -14.975 1.00 79.56 93 ARG A O 1
ATOM 780 N N . GLY A 1 94 ? 8.416 6.787 -14.666 1.00 79.50 94 GLY A N 1
ATOM 781 C CA . GLY A 1 94 ? 7.902 5.466 -15.034 1.00 79.50 94 GLY A CA 1
ATOM 782 C C . GLY A 1 94 ? 8.030 4.372 -13.967 1.00 79.50 94 GLY A C 1
ATOM 783 O O . GLY A 1 94 ? 7.443 3.309 -14.153 1.00 79.50 94 GLY A O 1
ATOM 784 N N . ALA A 1 95 ? 8.721 4.615 -12.849 1.00 84.44 95 ALA A N 1
ATOM 785 C CA . ALA A 1 95 ? 8.886 3.623 -11.785 1.00 84.44 95 ALA A CA 1
ATOM 786 C C . ALA A 1 95 ? 7.556 3.262 -11.096 1.00 84.44 95 ALA A C 1
ATOM 788 O O . ALA A 1 95 ? 6.729 4.155 -10.862 1.00 84.44 95 ALA A O 1
ATOM 789 N N . PRO A 1 96 ? 7.354 1.992 -10.700 1.00 86.94 96 PRO A N 1
ATOM 790 C CA . PRO A 1 96 ? 6.198 1.593 -9.912 1.00 86.94 96 PRO A CA 1
ATOM 791 C C . PRO A 1 96 ? 6.172 2.280 -8.543 1.00 86.94 96 PRO A C 1
ATOM 793 O O . PRO A 1 96 ? 7.124 2.222 -7.762 1.00 86.94 96 PRO A O 1
ATOM 796 N N . HIS A 1 97 ? 5.035 2.888 -8.235 1.00 88.31 97 HIS A N 1
ATOM 797 C CA . HIS A 1 97 ? 4.753 3.542 -6.970 1.00 88.31 97 HIS A CA 1
ATOM 798 C C . HIS A 1 97 ? 3.497 2.941 -6.367 1.00 88.31 97 HIS A C 1
ATOM 800 O O . HIS A 1 97 ? 2.393 3.072 -6.904 1.00 88.31 97 HIS A O 1
ATOM 806 N N . TYR A 1 98 ? 3.675 2.223 -5.267 1.00 91.19 98 TYR A N 1
ATOM 807 C CA . TYR A 1 98 ? 2.585 1.537 -4.602 1.00 91.19 98 TYR A CA 1
ATOM 808 C C . TYR A 1 98 ? 2.029 2.389 -3.485 1.00 91.19 98 TYR A C 1
ATOM 810 O O . TYR A 1 98 ? 2.753 2.839 -2.603 1.00 91.19 98 TYR A O 1
ATOM 818 N N . HIS A 1 99 ? 0.717 2.524 -3.492 1.00 91.00 99 HIS A N 1
ATOM 819 C CA . HIS A 1 99 ? -0.050 3.075 -2.396 1.00 91.00 99 HIS A CA 1
ATOM 820 C C . HIS A 1 99 ? -0.844 1.951 -1.753 1.00 91.00 99 HIS A C 1
ATOM 822 O O . HIS A 1 99 ? -1.520 1.195 -2.456 1.00 91.00 99 HIS A O 1
ATOM 828 N N . LEU A 1 100 ? -0.755 1.836 -0.434 1.00 92.38 100 LEU A N 1
ATOM 829 C CA . LEU A 1 100 ? -1.463 0.840 0.345 1.00 92.38 100 LEU A CA 1
ATOM 830 C C . LEU A 1 100 ? -2.270 1.527 1.437 1.00 92.38 100 LEU A C 1
ATOM 832 O O . LEU A 1 100 ? -1.757 2.384 2.149 1.00 92.38 100 LEU A O 1
ATOM 836 N N . ILE A 1 101 ? -3.516 1.100 1.588 1.00 90.75 101 ILE A N 1
ATOM 837 C CA . ILE A 1 101 ? -4.286 1.290 2.814 1.00 90.75 101 ILE A CA 1
ATOM 838 C C . ILE A 1 101 ? -4.200 -0.036 3.560 1.00 90.75 101 ILE A C 1
ATOM 840 O O . ILE A 1 101 ? -4.516 -1.074 2.975 1.00 90.75 101 ILE A O 1
ATOM 844 N N . ILE A 1 102 ? -3.722 -0.019 4.801 1.00 92.62 102 ILE A N 1
ATOM 845 C CA . ILE A 1 102 ? -3.445 -1.233 5.572 1.00 92.62 102 ILE A CA 1
ATOM 846 C C . ILE A 1 102 ? -3.970 -1.125 7.004 1.00 92.62 102 ILE A C 1
ATOM 848 O O . ILE A 1 102 ? -3.804 -0.100 7.658 1.00 92.62 102 ILE A O 1
ATOM 852 N N . TRP A 1 103 ? -4.585 -2.202 7.486 1.00 91.62 103 TRP A N 1
ATOM 853 C CA . TRP A 1 103 ? -5.205 -2.315 8.808 1.00 91.62 103 TRP A CA 1
ATOM 854 C C . TRP A 1 103 ? -4.510 -3.368 9.667 1.00 91.62 103 TRP A C 1
ATOM 856 O O . TRP A 1 103 ? -3.705 -4.162 9.171 1.00 91.62 103 TRP A O 1
ATOM 866 N N . ASN A 1 104 ? -4.888 -3.402 10.949 1.00 92.06 104 ASN A N 1
ATOM 867 C CA . ASN A 1 104 ? -4.419 -4.369 11.945 1.00 92.06 104 ASN A CA 1
ATOM 868 C C . ASN A 1 104 ? -2.892 -4.351 12.097 1.00 92.06 104 ASN A C 1
ATOM 870 O O . ASN A 1 104 ? -2.238 -5.381 12.265 1.00 92.06 104 ASN A O 1
ATOM 874 N N . ILE A 1 105 ? -2.324 -3.146 12.014 1.00 93.50 105 ILE A N 1
ATOM 875 C CA . ILE A 1 105 ? -0.920 -2.885 12.297 1.00 93.50 105 ILE A CA 1
ATOM 876 C C . ILE A 1 105 ? -0.825 -2.352 13.731 1.00 93.50 105 ILE A C 1
ATOM 878 O O . ILE A 1 105 ? -1.540 -1.408 14.063 1.00 93.50 105 ILE A O 1
ATOM 882 N N . PRO A 1 106 ? 0.044 -2.916 14.587 1.00 90.06 106 PRO A N 1
ATOM 883 C CA . PRO A 1 106 ? 0.208 -2.458 15.958 1.00 90.06 106 PRO A CA 1
ATOM 884 C C . PRO A 1 106 ? 0.554 -0.973 16.053 1.00 90.06 106 PRO A C 1
ATOM 886 O O . PRO A 1 106 ? 1.236 -0.405 15.194 1.00 90.06 106 PRO A O 1
ATOM 889 N N . ASN A 1 107 ? 0.166 -0.372 17.176 1.00 86.19 107 ASN A N 1
ATOM 890 C CA . ASN A 1 107 ? 0.610 0.963 17.548 1.00 86.19 107 ASN A CA 1
ATOM 891 C C . ASN A 1 107 ? 2.149 1.055 17.610 1.00 86.19 107 ASN A C 1
ATOM 893 O O . ASN A 1 107 ? 2.853 0.078 17.867 1.00 86.19 107 ASN A O 1
ATOM 897 N N . GLY A 1 108 ? 2.678 2.262 17.391 1.00 90.31 108 GLY A N 1
ATOM 898 C CA . GLY A 1 108 ? 4.124 2.523 17.381 1.00 90.31 108 GLY A CA 1
ATOM 899 C C . GLY A 1 108 ? 4.654 2.894 15.999 1.00 90.31 108 GLY A C 1
ATOM 900 O O . GLY A 1 108 ? 5.506 2.207 15.433 1.00 90.31 108 GLY A O 1
ATOM 901 N N . LEU A 1 109 ? 4.185 4.031 15.474 1.00 90.88 109 LEU A N 1
ATOM 902 C CA . LEU A 1 109 ? 4.440 4.488 14.104 1.00 90.88 109 LEU A CA 1
ATOM 903 C C . LEU A 1 109 ? 5.932 4.537 13.737 1.00 90.88 109 LEU A C 1
ATOM 905 O O . LEU A 1 109 ? 6.293 4.215 12.611 1.00 90.88 109 LEU A O 1
ATOM 909 N N . ARG A 1 110 ? 6.813 4.883 14.686 1.00 93.25 110 ARG A N 1
ATOM 910 C CA . ARG A 1 110 ? 8.272 4.884 14.475 1.00 93.25 110 ARG A CA 1
ATOM 911 C C . ARG A 1 110 ? 8.820 3.483 14.176 1.00 93.25 110 ARG A C 1
ATOM 913 O O . ARG A 1 110 ? 9.598 3.328 13.241 1.00 93.25 110 ARG A O 1
ATOM 920 N N . ARG A 1 111 ? 8.404 2.468 14.943 1.00 94.12 111 ARG A N 1
ATOM 921 C CA . ARG A 1 111 ? 8.833 1.072 14.738 1.00 94.12 111 ARG A CA 1
ATOM 922 C C . ARG A 1 111 ? 8.260 0.507 13.441 1.00 94.12 111 ARG A C 1
ATOM 924 O O . ARG A 1 111 ? 8.976 -0.169 12.712 1.00 94.12 111 ARG A O 1
ATOM 931 N N . VAL A 1 112 ? 7.003 0.834 13.133 1.00 95.44 112 VAL A N 1
ATOM 932 C CA . VAL A 1 112 ? 6.363 0.450 11.866 1.00 95.44 112 VAL A CA 1
ATOM 933 C C . VAL A 1 112 ? 7.098 1.074 10.681 1.00 95.44 112 VAL A C 1
ATOM 935 O O . VAL A 1 112 ? 7.452 0.349 9.759 1.00 95.44 112 VAL A O 1
ATOM 938 N N . ARG A 1 113 ? 7.395 2.381 10.725 1.00 94.50 113 ARG A N 1
ATOM 939 C CA . ARG A 1 113 ? 8.183 3.081 9.695 1.00 94.50 113 ARG A CA 1
ATOM 940 C C . ARG A 1 113 ? 9.509 2.382 9.445 1.00 94.50 113 ARG A C 1
ATOM 942 O O . ARG A 1 113 ? 9.747 1.957 8.324 1.00 94.50 113 ARG A O 1
ATOM 949 N N . LEU A 1 114 ? 10.306 2.188 10.497 1.00 93.56 114 LEU A N 1
ATOM 950 C CA . LEU A 1 114 ? 11.607 1.530 10.388 1.00 93.56 114 LEU A CA 1
ATOM 951 C C . LEU A 1 114 ? 11.490 0.132 9.765 1.00 93.56 114 LEU A C 1
ATOM 953 O O . LEU A 1 114 ? 12.248 -0.204 8.861 1.00 93.56 114 LEU A O 1
ATOM 957 N N . TRP A 1 115 ? 10.519 -0.669 10.209 1.00 95.81 115 TRP A N 1
ATOM 958 C CA . TRP A 1 115 ? 10.313 -2.006 9.660 1.00 95.81 115 TRP A CA 1
ATOM 959 C C . TRP A 1 115 ? 9.912 -1.972 8.181 1.00 95.81 115 TRP A C 1
ATOM 961 O O . TRP A 1 115 ? 10.467 -2.734 7.397 1.00 95.81 115 TRP A O 1
ATOM 971 N N . VAL A 1 116 ? 8.990 -1.087 7.784 1.00 95.56 116 VAL A N 1
ATOM 972 C CA . VAL A 1 116 ? 8.541 -0.950 6.386 1.00 95.56 116 VAL A CA 1
ATOM 973 C C . VAL A 1 116 ? 9.700 -0.528 5.488 1.00 95.56 116 VAL A C 1
ATOM 975 O O . VAL A 1 116 ? 9.908 -1.145 4.446 1.00 95.56 116 VAL A O 1
ATOM 978 N N . THR A 1 117 ? 10.473 0.470 5.921 1.00 92.19 117 THR A N 1
ATOM 979 C CA . THR A 1 117 ? 11.683 0.954 5.248 1.00 92.19 117 THR A CA 1
ATOM 980 C C . THR A 1 117 ? 12.664 -0.194 5.011 1.00 92.19 117 THR A C 1
ATOM 982 O O . THR A 1 117 ? 12.977 -0.501 3.864 1.00 92.19 117 THR A O 1
ATOM 985 N N . LEU A 1 118 ? 13.068 -0.909 6.066 1.00 92.62 118 LEU A N 1
ATOM 986 C CA . LEU A 1 118 ? 14.024 -2.017 5.959 1.00 92.62 118 LEU A CA 1
ATOM 987 C C . LEU A 1 118 ? 13.481 -3.194 5.134 1.00 92.62 118 LEU A C 1
ATOM 989 O O . LEU A 1 118 ? 14.198 -3.770 4.316 1.00 92.62 118 LEU A O 1
ATOM 993 N N . ALA A 1 119 ? 12.214 -3.565 5.332 1.00 94.69 119 ALA A N 1
ATOM 994 C CA . ALA A 1 119 ? 11.607 -4.698 4.643 1.00 94.69 119 ALA A CA 1
ATOM 995 C C . ALA A 1 119 ? 11.448 -4.448 3.140 1.00 94.69 119 ALA A C 1
ATOM 997 O O . ALA A 1 119 ? 11.621 -5.394 2.369 1.00 94.69 119 ALA A O 1
ATOM 998 N N . TRP A 1 120 ? 11.120 -3.214 2.740 1.00 94.06 120 TRP A N 1
ATOM 999 C CA . TRP A 1 120 ? 11.034 -2.819 1.336 1.00 94.06 120 TRP A CA 1
ATOM 1000 C C . TRP A 1 120 ? 12.419 -2.683 0.701 1.00 94.06 120 TRP A C 1
ATOM 1002 O O . TRP A 1 120 ? 12.624 -3.227 -0.380 1.00 94.06 120 TRP A O 1
ATOM 1012 N N . ALA A 1 121 ? 13.384 -2.065 1.393 1.00 89.56 121 ALA A N 1
ATOM 1013 C CA . ALA A 1 121 ? 14.761 -1.925 0.912 1.00 89.56 121 ALA A CA 1
ATOM 1014 C C . ALA A 1 121 ? 15.373 -3.277 0.527 1.00 89.56 121 ALA A C 1
ATOM 1016 O O . ALA A 1 121 ? 15.862 -3.446 -0.581 1.00 89.56 121 ALA A O 1
ATOM 1017 N N . GLN A 1 122 ? 15.244 -4.290 1.389 1.00 90.56 122 GLN A N 1
ATOM 1018 C CA . GLN A 1 122 ? 15.762 -5.644 1.134 1.00 90.56 122 GLN A CA 1
ATOM 1019 C C . GLN A 1 122 ? 15.174 -6.340 -0.106 1.00 90.56 122 GLN A C 1
ATOM 1021 O O . GLN A 1 122 ? 15.718 -7.351 -0.553 1.00 90.56 122 GLN A O 1
ATOM 1026 N N . ILE A 1 123 ? 14.033 -5.866 -0.607 1.00 92.06 123 ILE A N 1
ATOM 1027 C CA . ILE A 1 123 ? 13.388 -6.392 -1.811 1.00 92.06 123 ILE A CA 1
ATOM 1028 C C . ILE A 1 123 ? 13.783 -5.517 -3.001 1.00 92.06 123 ILE A C 1
ATOM 1030 O O . ILE A 1 123 ? 14.357 -6.016 -3.960 1.00 92.06 123 ILE A O 1
ATOM 1034 N N . ALA A 1 124 ? 13.536 -4.209 -2.912 1.00 86.50 124 ALA A N 1
ATOM 1035 C CA . ALA A 1 124 ? 13.741 -3.281 -4.018 1.00 86.50 124 ALA A CA 1
ATOM 1036 C C . ALA A 1 124 ? 15.226 -3.079 -4.377 1.00 86.50 124 ALA A C 1
ATOM 1038 O O . ALA A 1 124 ? 15.538 -2.921 -5.553 1.00 86.50 124 ALA A O 1
ATOM 1039 N N . HIS A 1 125 ? 16.148 -3.143 -3.404 1.00 78.44 125 HIS A N 1
ATOM 1040 C CA . HIS A 1 125 ? 17.590 -2.941 -3.634 1.00 78.44 125 HIS A CA 1
ATOM 1041 C C . HIS A 1 125 ? 18.263 -4.105 -4.352 1.00 78.44 125 HIS A C 1
ATOM 1043 O O . HIS A 1 125 ? 19.383 -3.964 -4.825 1.00 78.44 125 HIS A O 1
ATOM 1049 N N . GLN A 1 126 ? 17.596 -5.253 -4.489 1.00 79.81 126 GLN A N 1
ATOM 1050 C CA . GLN A 1 126 ? 18.125 -6.340 -5.322 1.00 79.81 126 GLN A CA 1
ATOM 1051 C C . GLN A 1 126 ? 18.279 -5.917 -6.791 1.00 79.81 126 GLN A C 1
ATOM 1053 O O . GLN A 1 126 ? 18.943 -6.600 -7.566 1.00 79.81 126 GLN A O 1
ATOM 1058 N N . HIS A 1 127 ? 17.654 -4.800 -7.165 1.00 74.56 127 HIS A N 1
ATOM 1059 C CA . HIS A 1 127 ? 17.647 -4.241 -8.508 1.00 74.56 127 HIS A CA 1
ATOM 1060 C C . HIS A 1 127 ? 18.467 -2.956 -8.641 1.00 74.56 127 HIS A C 1
ATOM 1062 O O . HIS A 1 127 ? 18.538 -2.419 -9.740 1.00 74.56 127 HIS A O 1
ATOM 1068 N N . ASP A 1 128 ? 19.065 -2.472 -7.552 1.00 70.00 128 ASP A N 1
ATOM 1069 C CA . ASP A 1 128 ? 19.738 -1.180 -7.496 1.00 70.00 128 ASP A CA 1
ATOM 1070 C C . ASP A 1 128 ? 21.236 -1.369 -7.302 1.00 70.00 128 ASP A C 1
ATOM 1072 O O . ASP A 1 128 ? 21.702 -1.747 -6.224 1.00 70.00 128 ASP A O 1
ATOM 1076 N N . LYS A 1 129 ? 22.003 -1.117 -8.362 1.00 59.69 129 LYS A N 1
ATOM 1077 C CA . LYS A 1 129 ? 23.462 -1.266 -8.337 1.00 59.69 129 LYS A CA 1
ATOM 1078 C C . LYS A 1 129 ? 24.154 -0.086 -7.657 1.00 59.69 129 LYS A C 1
ATOM 1080 O O . LYS A 1 129 ? 25.358 -0.156 -7.411 1.00 59.69 129 LYS A O 1
ATOM 1085 N N . HIS A 1 130 ? 23.418 0.983 -7.353 1.00 58.34 130 HIS A N 1
ATOM 1086 C CA . HIS A 1 130 ? 23.971 2.262 -6.917 1.00 58.34 130 HIS A CA 1
ATOM 1087 C C . HIS A 1 130 ? 23.491 2.711 -5.534 1.00 58.34 130 HIS A C 1
ATOM 1089 O O . HIS A 1 130 ? 23.875 3.793 -5.095 1.00 58.34 130 HIS A O 1
ATOM 1095 N N . ASN A 1 131 ? 22.727 1.877 -4.817 1.00 58.75 131 ASN A N 1
ATOM 1096 C CA . ASN A 1 131 ? 22.165 2.200 -3.499 1.00 58.75 131 ASN A CA 1
ATOM 1097 C C . ASN A 1 131 ? 21.444 3.562 -3.492 1.00 58.75 131 ASN A C 1
ATOM 1099 O O . ASN A 1 131 ? 21.607 4.363 -2.569 1.00 58.75 131 ASN A O 1
ATOM 1103 N N . GLY A 1 132 ? 20.683 3.835 -4.550 1.00 58.19 132 GLY A N 1
ATOM 1104 C CA . GLY A 1 132 ? 19.865 5.022 -4.691 1.00 58.19 132 GLY A CA 1
ATOM 1105 C C . GLY A 1 132 ? 18.817 5.156 -3.586 1.00 58.19 132 GLY A C 1
ATOM 1106 O O . GLY A 1 132 ? 18.450 4.219 -2.872 1.00 58.19 132 GLY A O 1
ATOM 1107 N N . GLU A 1 133 ? 18.307 6.374 -3.438 1.00 57.66 133 GLU A N 1
ATOM 1108 C CA . GLU A 1 133 ? 17.304 6.670 -2.424 1.00 57.66 133 GLU A CA 1
ATOM 1109 C C . GLU A 1 133 ? 15.982 5.957 -2.738 1.00 57.66 133 GLU A C 1
ATOM 1111 O O . GLU A 1 133 ? 15.381 6.132 -3.800 1.00 57.66 133 GLU A O 1
ATOM 1116 N N . TYR A 1 134 ? 15.487 5.179 -1.780 1.00 64.44 134 TYR A N 1
ATOM 1117 C CA . TYR A 1 134 ? 14.139 4.628 -1.796 1.00 64.44 134 TYR A CA 1
ATOM 1118 C C . TYR A 1 134 ? 13.265 5.419 -0.830 1.00 64.44 134 TYR A C 1
ATOM 1120 O O . TYR A 1 134 ? 13.660 5.774 0.281 1.00 64.44 134 TYR A O 1
ATOM 1128 N N . ALA A 1 135 ? 12.027 5.662 -1.241 1.00 72.56 135 ALA A N 1
ATOM 1129 C CA . ALA A 1 135 ? 11.077 6.404 -0.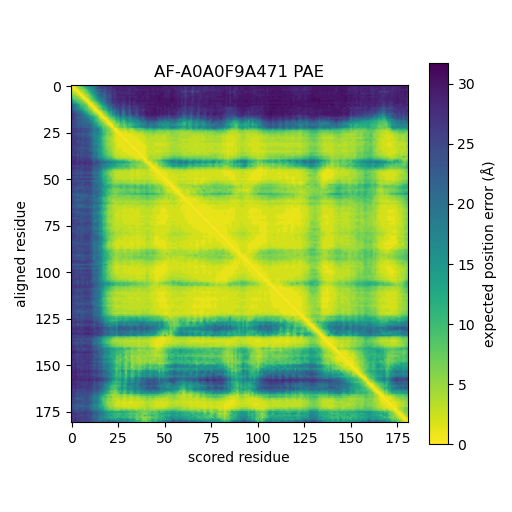434 1.00 72.56 135 ALA A CA 1
ATOM 1130 C C . ALA A 1 135 ? 9.958 5.476 0.032 1.00 72.56 135 ALA A C 1
ATOM 1132 O O . ALA A 1 135 ? 9.067 5.107 -0.743 1.00 72.56 135 ALA A O 1
ATOM 1133 N N . THR A 1 136 ? 9.986 5.137 1.323 1.00 89.00 136 THR A N 1
ATOM 1134 C CA . THR A 1 136 ? 8.798 4.648 2.024 1.00 89.00 136 THR A CA 1
ATOM 1135 C C . THR A 1 136 ? 8.178 5.773 2.836 1.00 89.00 136 THR A C 1
ATOM 1137 O O . THR A 1 136 ? 8.875 6.432 3.605 1.00 89.00 136 THR A O 1
ATOM 1140 N N . ARG A 1 137 ? 6.861 5.953 2.739 1.00 90.31 137 ARG A N 1
ATOM 1141 C CA . ARG A 1 137 ? 6.109 6.866 3.612 1.00 90.31 137 ARG A CA 1
ATOM 1142 C C . ARG A 1 137 ? 5.046 6.072 4.348 1.00 90.31 137 ARG A C 1
ATOM 1144 O O . ARG A 1 137 ? 4.340 5.293 3.723 1.00 90.31 137 ARG A O 1
ATOM 1151 N N . VAL A 1 138 ? 4.939 6.265 5.659 1.00 92.31 138 VAL A N 1
ATOM 1152 C CA . VAL A 1 138 ? 3.905 5.635 6.491 1.00 92.31 138 VAL A CA 1
ATOM 1153 C C . VAL A 1 138 ? 3.199 6.714 7.296 1.00 92.31 138 VAL A C 1
ATOM 1155 O O . VAL A 1 138 ? 3.830 7.421 8.092 1.00 92.31 138 VAL A O 1
ATOM 1158 N N . GLU A 1 139 ? 1.894 6.829 7.093 1.00 91.19 139 GLU A N 1
ATOM 1159 C CA . GLU A 1 139 ? 1.041 7.855 7.690 1.00 91.19 139 GLU A CA 1
ATOM 1160 C C . GLU A 1 139 ? -0.179 7.218 8.337 1.00 91.19 139 GLU A C 1
ATOM 1162 O O . GLU A 1 139 ? -0.659 6.189 7.869 1.00 91.19 139 GLU A O 1
ATOM 1167 N N . ARG A 1 140 ? -0.686 7.831 9.407 1.00 90.56 140 ARG A N 1
ATOM 1168 C CA . ARG A 1 140 ? -2.012 7.488 9.920 1.00 90.56 140 ARG A CA 1
ATOM 1169 C C . ARG A 1 140 ? -3.063 8.077 8.987 1.00 90.56 140 ARG A C 1
ATOM 1171 O O . ARG A 1 140 ? -2.902 9.204 8.512 1.00 90.56 140 ARG A O 1
ATOM 1178 N N . ILE A 1 141 ? -4.112 7.312 8.723 1.00 86.75 141 ILE A N 1
ATOM 1179 C CA . ILE A 1 141 ? -5.320 7.838 8.107 1.00 86.75 141 ILE A CA 1
ATOM 1180 C C . ILE A 1 141 ? -6.184 8.377 9.238 1.00 86.75 141 ILE A C 1
ATOM 1182 O O . ILE A 1 141 ? -6.702 7.617 10.037 1.00 86.75 141 ILE A O 1
ATOM 1186 N N . ASN A 1 142 ? -6.313 9.698 9.313 1.00 76.00 142 ASN A N 1
ATOM 1187 C CA . ASN A 1 142 ? -6.966 10.342 10.458 1.00 76.00 142 ASN A CA 1
ATOM 1188 C C . ASN A 1 142 ? -8.480 10.527 10.265 1.00 76.00 142 ASN A C 1
ATOM 1190 O O . ASN A 1 142 ? -9.149 11.080 11.130 1.00 76.00 142 ASN A O 1
ATOM 1194 N N . SER A 1 143 ? -9.006 10.181 9.088 1.00 74.44 143 SER A N 1
ATOM 1195 C CA . SER A 1 143 ? -10.442 10.2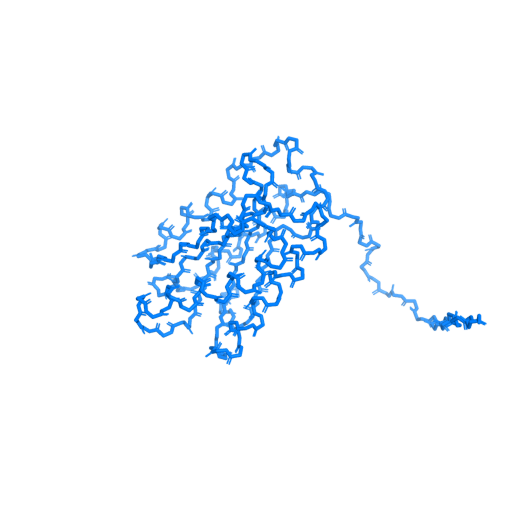09 8.808 1.00 74.44 143 SER A CA 1
ATOM 1196 C C . SER A 1 143 ? -10.776 9.464 7.522 1.00 74.44 143 SER A C 1
ATOM 1198 O O . SER A 1 143 ? -9.973 9.404 6.581 1.00 74.44 143 SER A O 1
ATOM 1200 N N . ARG A 1 144 ? -12.039 9.055 7.392 1.00 72.25 144 ARG A N 1
ATOM 1201 C CA . ARG A 1 144 ? -12.610 8.607 6.115 1.00 72.25 144 ARG A CA 1
ATOM 1202 C C . ARG A 1 144 ? -12.407 9.586 4.965 1.00 72.25 144 ARG A C 1
ATOM 1204 O O . ARG A 1 144 ? -12.123 9.152 3.854 1.00 72.25 144 ARG A O 1
ATOM 1211 N N . ARG A 1 145 ? -12.471 10.901 5.206 1.00 73.69 145 ARG A N 1
ATOM 1212 C CA . ARG A 1 145 ? -12.175 11.911 4.173 1.00 73.69 145 ARG A CA 1
ATOM 1213 C C . ARG A 1 145 ? -10.719 11.838 3.714 1.00 73.69 145 ARG A C 1
ATOM 1215 O O . ARG A 1 145 ? -10.456 11.915 2.518 1.00 73.69 145 ARG A O 1
ATOM 1222 N N . HIS A 1 146 ? -9.780 11.670 4.643 1.00 73.19 146 HIS A N 1
ATOM 1223 C CA . HIS A 1 146 ? -8.354 11.528 4.338 1.00 73.19 146 HIS A CA 1
ATOM 1224 C C . HIS A 1 146 ? -8.079 10.240 3.556 1.00 73.19 146 HIS A C 1
ATOM 1226 O O . HIS A 1 146 ? -7.371 10.267 2.548 1.00 73.19 146 HIS A O 1
ATOM 1232 N N . ALA A 1 147 ? -8.737 9.144 3.932 1.00 71.81 147 ALA A N 1
ATOM 1233 C CA . ALA A 1 147 ? -8.697 7.893 3.187 1.00 71.81 147 ALA A CA 1
ATOM 1234 C C . ALA A 1 147 ? -9.258 8.045 1.769 1.00 71.81 147 ALA A C 1
ATOM 1236 O O . ALA A 1 147 ? -8.639 7.612 0.799 1.00 71.81 147 ALA A O 1
ATOM 1237 N N . MET A 1 148 ? -10.404 8.720 1.644 1.00 71.75 148 MET A N 1
ATOM 1238 C CA . MET A 1 148 ? -11.044 8.998 0.363 1.00 71.75 148 MET A CA 1
ATOM 1239 C C . MET A 1 148 ? -10.245 9.984 -0.494 1.00 71.75 148 MET A C 1
ATOM 1241 O O . MET A 1 148 ? -10.342 9.926 -1.712 1.00 71.75 148 MET A O 1
ATOM 1245 N N . HIS A 1 149 ? -9.411 10.842 0.094 1.00 71.94 149 HIS A N 1
ATOM 1246 C CA . HIS A 1 149 ? -8.449 11.663 -0.642 1.00 71.94 149 HIS A CA 1
ATOM 1247 C C . HIS A 1 149 ? -7.306 10.816 -1.235 1.00 71.94 149 HIS A C 1
ATOM 1249 O O . HIS A 1 149 ? -6.917 11.009 -2.385 1.00 71.94 149 HIS A O 1
ATOM 1255 N N . TYR A 1 150 ? -6.791 9.816 -0.512 1.00 69.06 150 TYR A N 1
ATOM 1256 C CA . TYR A 1 150 ? -5.872 8.850 -1.129 1.00 69.06 150 TYR A CA 1
ATOM 1257 C C . TYR A 1 150 ? -6.589 7.961 -2.157 1.00 69.06 150 TYR A C 1
ATOM 1259 O O . TYR A 1 150 ? -6.029 7.659 -3.210 1.00 69.06 150 TYR A O 1
ATOM 1267 N N . ALA A 1 151 ? -7.860 7.627 -1.912 1.00 65.25 151 ALA A N 1
ATOM 1268 C CA . ALA A 1 151 ? -8.719 6.946 -2.875 1.00 65.25 151 ALA A CA 1
ATOM 1269 C C . ALA A 1 151 ? -8.986 7.773 -4.140 1.00 65.25 151 ALA A C 1
ATOM 1271 O O . ALA A 1 151 ? -9.055 7.241 -5.248 1.00 65.25 151 ALA A O 1
ATOM 1272 N N . SER A 1 152 ? -9.124 9.089 -4.005 1.00 62.25 152 SER A N 1
ATOM 1273 C CA . SER A 1 152 ? -9.359 9.982 -5.134 1.00 62.25 152 SER A CA 1
ATOM 1274 C C . SER A 1 152 ? -8.096 10.146 -5.977 1.00 62.25 152 SER A C 1
ATOM 1276 O O . SER A 1 152 ? -8.210 10.228 -7.200 1.00 62.25 152 SER A O 1
ATOM 1278 N N . LYS A 1 153 ? -6.891 10.021 -5.392 1.00 62.06 153 LYS A N 1
ATOM 1279 C CA . LYS A 1 153 ? -5.647 9.814 -6.164 1.00 62.06 153 LYS A CA 1
ATOM 1280 C C . LYS A 1 153 ? -5.686 8.523 -6.991 1.00 62.06 153 LYS A C 1
ATOM 1282 O O . LYS A 1 153 ? -5.172 8.505 -8.105 1.00 62.06 153 LYS A O 1
ATOM 1287 N N . TYR A 1 154 ? -6.384 7.479 -6.527 1.00 60.03 154 TYR A N 1
ATOM 1288 C CA . TYR A 1 154 ? -6.691 6.295 -7.349 1.00 60.03 154 TYR A CA 1
ATOM 1289 C C . TYR A 1 154 ? -7.664 6.581 -8.497 1.00 60.03 154 TYR A C 1
ATOM 1291 O O . TYR A 1 154 ? -7.794 5.775 -9.409 1.00 60.03 154 TYR A O 1
ATOM 1299 N N . SER A 1 155 ? -8.349 7.717 -8.488 1.00 54.09 155 SER A N 1
ATOM 1300 C CA . SER A 1 155 ? -9.447 8.006 -9.410 1.00 54.09 155 SER A CA 1
ATOM 1301 C C . SER A 1 155 ? -9.104 9.077 -10.449 1.00 54.09 155 SER A C 1
ATOM 1303 O O . SER A 1 155 ? -9.661 9.049 -11.547 1.00 54.09 155 SER A O 1
ATOM 1305 N N . ALA A 1 156 ? -8.197 9.998 -10.109 1.00 54.97 156 ALA A N 1
ATOM 1306 C CA . ALA A 1 156 ? -7.962 11.233 -10.854 1.00 54.97 156 ALA A CA 1
ATOM 1307 C C . ALA A 1 156 ? -6.989 11.096 -12.037 1.00 54.97 156 ALA A C 1
ATOM 1309 O O . ALA A 1 156 ? -7.173 11.773 -13.044 1.00 54.97 156 ALA A O 1
ATOM 1310 N N . LYS A 1 157 ? -5.991 10.202 -11.978 1.00 55.28 157 LYS A N 1
ATOM 1311 C CA . LYS A 1 157 ? -5.110 9.957 -13.133 1.00 55.28 157 LYS A CA 1
ATOM 1312 C C . LYS A 1 157 ? -5.826 9.060 -14.139 1.00 55.28 157 LYS A C 1
ATOM 1314 O O . LYS A 1 157 ? -5.880 7.840 -13.991 1.00 55.28 157 LYS A O 1
ATOM 1319 N N . VAL A 1 158 ? -6.459 9.685 -15.125 1.00 49.47 158 VAL A N 1
ATOM 1320 C CA . VAL A 1 158 ? -7.069 9.019 -16.278 1.00 49.47 158 VAL A CA 1
ATOM 1321 C C . VAL A 1 158 ? -6.086 9.103 -17.437 1.00 49.47 158 VAL A C 1
ATOM 1323 O O . VAL A 1 158 ? -5.758 10.201 -17.863 1.00 49.47 158 VAL A O 1
ATOM 1326 N N . SER A 1 159 ? -5.655 7.938 -17.933 1.00 46.81 159 SER A N 1
ATOM 1327 C CA . SER A 1 159 ? -5.231 7.736 -19.326 1.00 46.81 159 SER A CA 1
ATOM 1328 C C . SER A 1 159 ? -4.192 8.728 -19.866 1.00 46.81 159 SER A C 1
ATOM 1330 O O . SER A 1 159 ? -4.461 9.439 -20.828 1.00 46.81 159 SER A O 1
ATOM 1332 N N . GLY A 1 160 ? -3.001 8.741 -19.266 1.00 51.28 160 GLY A N 1
ATOM 1333 C CA . GLY A 1 160 ? -1.775 9.091 -19.994 1.00 51.28 160 GLY A CA 1
ATOM 1334 C C . GLY A 1 160 ? -1.165 7.838 -20.638 1.00 51.28 160 GLY A C 1
ATOM 1335 O O . GLY A 1 160 ? -1.546 6.723 -20.270 1.00 51.28 160 GLY A O 1
ATOM 1336 N N . GLU A 1 161 ? -0.218 7.996 -21.565 1.00 48.16 161 GLU A N 1
ATOM 1337 C CA . GLU A 1 161 ? 0.492 6.886 -22.238 1.00 48.16 161 GLU A CA 1
ATOM 1338 C C . GLU A 1 161 ? 1.067 5.853 -21.246 1.00 48.16 161 GLU A C 1
ATOM 1340 O O . GLU A 1 161 ? 0.988 4.647 -21.476 1.00 48.16 161 GLU A O 1
ATOM 1345 N N . ASP A 1 162 ? 1.520 6.293 -20.067 1.00 50.50 162 ASP A N 1
ATOM 1346 C CA . ASP A 1 162 ? 2.031 5.415 -19.004 1.00 50.50 162 ASP A CA 1
ATOM 1347 C C . ASP A 1 162 ? 0.990 4.446 -18.403 1.00 50.50 162 ASP A C 1
ATOM 1349 O O . ASP A 1 162 ? 1.333 3.377 -17.879 1.00 50.50 162 ASP A O 1
ATOM 1353 N N . ASP A 1 163 ? -0.301 4.782 -18.475 1.00 55.09 163 ASP A N 1
ATOM 1354 C CA . ASP A 1 163 ? -1.384 3.926 -17.971 1.00 55.09 163 ASP A CA 1
ATOM 1355 C C . ASP A 1 163 ? -1.678 2.753 -18.931 1.00 55.09 163 ASP A C 1
ATOM 1357 O O . ASP A 1 163 ? -2.319 1.775 -18.534 1.00 55.09 163 ASP A O 1
ATOM 1361 N N . GLN A 1 164 ? -1.136 2.811 -20.159 1.00 52.25 164 GLN A N 1
ATOM 1362 C CA . GLN A 1 164 ? -1.203 1.755 -21.179 1.00 52.25 164 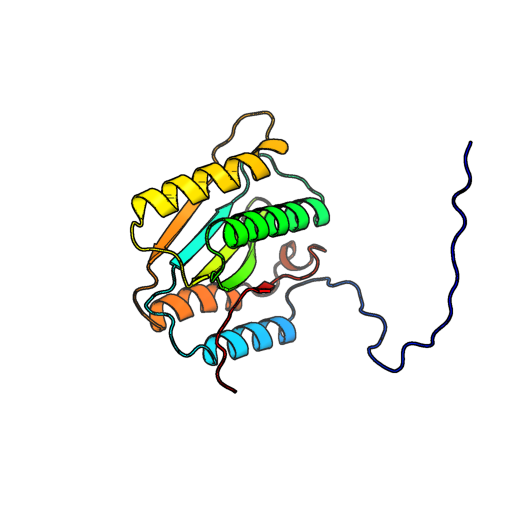GLN A CA 1
ATOM 1363 C C . GLN A 1 164 ? -0.080 0.714 -21.056 1.00 52.25 164 GLN A C 1
ATOM 1365 O O . GLN A 1 164 ? -0.095 -0.305 -21.750 1.00 52.25 164 GLN A O 1
ATOM 1370 N N . LYS A 1 165 ? 0.896 0.927 -20.159 1.00 64.06 165 LYS A N 1
ATOM 1371 C CA . LYS A 1 165 ? 1.924 -0.084 -19.887 1.00 64.06 165 LYS A CA 1
ATOM 1372 C C . LYS A 1 165 ? 1.262 -1.378 -19.394 1.00 64.06 165 LYS A C 1
ATOM 1374 O O . LYS A 1 165 ? 0.409 -1.356 -18.500 1.00 64.06 165 LYS A O 1
ATOM 1379 N N . GLN A 1 166 ? 1.674 -2.520 -19.945 1.00 71.75 166 GLN A N 1
ATOM 1380 C CA . GLN A 1 166 ? 1.201 -3.838 -19.514 1.00 71.75 166 GLN A CA 1
ATOM 1381 C C . GLN A 1 166 ? 1.776 -4.176 -18.134 1.00 71.75 166 GLN A C 1
ATOM 1383 O O . GLN A 1 166 ? 2.754 -4.894 -18.014 1.00 71.75 166 GLN A O 1
ATOM 1388 N N . TRP A 1 167 ? 1.195 -3.626 -17.069 1.00 77.94 167 TRP A N 1
ATOM 1389 C CA . TRP A 1 167 ? 1.619 -3.878 -15.682 1.00 77.94 167 TRP A CA 1
ATOM 1390 C C . TRP A 1 167 ? 0.766 -4.940 -14.983 1.00 77.94 167 TRP A C 1
ATOM 1392 O O . TRP A 1 167 ? 0.805 -5.101 -13.758 1.00 77.94 167 TRP A O 1
ATOM 1402 N N . GLY A 1 168 ? -0.070 -5.632 -15.756 1.00 81.25 168 GLY A N 1
ATOM 1403 C CA . GLY A 1 168 ? -1.069 -6.542 -15.234 1.00 81.25 168 GLY A CA 1
ATOM 1404 C C . GLY A 1 168 ? -2.091 -5.820 -14.348 1.00 81.25 168 GLY A C 1
ATOM 1405 O O . GLY A 1 168 ? -2.465 -4.665 -14.562 1.00 81.25 168 GLY A O 1
ATOM 1406 N N . ARG A 1 169 ? -2.564 -6.515 -13.308 1.00 85.38 169 ARG A N 1
ATOM 1407 C CA . ARG A 1 169 ? -3.540 -5.975 -12.351 1.00 85.38 169 ARG A CA 1
ATOM 1408 C C . ARG A 1 169 ? -3.002 -4.695 -11.680 1.00 85.38 169 ARG A C 1
ATOM 1410 O O . ARG A 1 169 ? -1.932 -4.703 -11.077 1.00 85.38 169 ARG A O 1
ATOM 1417 N N . ARG A 1 170 ? -3.765 -3.597 -11.743 1.00 86.31 170 ARG A N 1
ATOM 1418 C CA . ARG A 1 170 ? -3.351 -2.264 -11.246 1.00 86.31 170 ARG A CA 1
ATOM 1419 C C . ARG A 1 170 ? -3.692 -1.989 -9.772 1.00 86.31 170 ARG A C 1
ATOM 1421 O O . ARG A 1 170 ? -3.132 -1.072 -9.179 1.00 86.31 170 ARG A O 1
ATOM 1428 N N . TRP A 1 171 ? -4.564 -2.795 -9.176 1.00 89.75 171 TRP A N 1
ATOM 1429 C CA . TRP A 1 171 ? -4.933 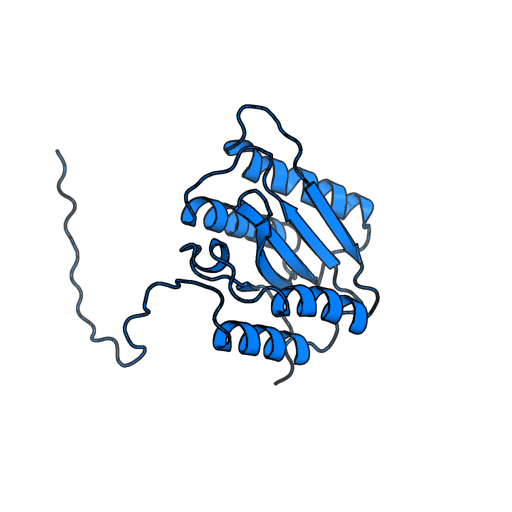-2.720 -7.763 1.00 89.75 171 TRP A CA 1
ATOM 1430 C C . TRP A 1 171 ? -5.375 -4.088 -7.248 1.00 89.75 171 TRP A C 1
ATOM 1432 O O . TRP A 1 171 ? -5.792 -4.945 -8.027 1.00 89.75 171 TRP A O 1
ATOM 1442 N N . GLY A 1 172 ? -5.326 -4.299 -5.942 1.00 91.25 172 GLY A N 1
ATOM 1443 C CA . GLY A 1 172 ? -5.799 -5.528 -5.322 1.00 91.25 172 GLY A CA 1
ATOM 1444 C C . GLY A 1 172 ? -5.989 -5.358 -3.828 1.00 91.25 172 GLY A C 1
ATOM 1445 O O . GLY A 1 172 ? -5.668 -4.318 -3.266 1.00 91.25 172 GLY A O 1
ATOM 1446 N N . TYR A 1 173 ? -6.515 -6.386 -3.185 1.00 92.50 173 TYR A N 1
ATOM 1447 C CA . TYR A 1 173 ? -6.686 -6.422 -1.740 1.00 92.50 173 TYR A CA 1
ATOM 1448 C C . TYR A 1 173 ? -6.413 -7.834 -1.229 1.00 92.50 173 TYR A C 1
ATOM 1450 O O . TYR A 1 173 ? -6.390 -8.786 -2.014 1.00 92.50 173 TYR A O 1
ATOM 1458 N N . GLY A 1 174 ? -6.151 -7.968 0.066 1.00 91.81 174 GLY A N 1
ATOM 1459 C CA . GLY A 1 174 ? -5.841 -9.251 0.683 1.00 91.81 174 GLY A CA 1
ATOM 1460 C C . GLY A 1 174 ? -5.791 -9.173 2.202 1.00 91.81 174 GLY A C 1
ATOM 1461 O O . GLY A 1 174 ? -5.899 -8.098 2.790 1.00 91.81 174 GLY A O 1
ATOM 1462 N N . GLY A 1 175 ? -5.630 -10.335 2.831 1.00 86.62 175 GLY A N 1
ATOM 1463 C CA . GLY A 1 175 ? -5.741 -10.466 4.278 1.00 86.62 175 GLY A CA 1
ATOM 1464 C C . GLY A 1 175 ? -7.192 -10.404 4.757 1.00 86.62 175 GLY A C 1
ATOM 1465 O O . GLY A 1 175 ? -8.118 -10.691 4.000 1.00 86.62 175 GLY A O 1
ATOM 1466 N N . SER A 1 176 ? -7.382 -10.044 6.023 1.00 76.38 176 SER A N 1
ATOM 1467 C CA . SER A 1 176 ? -8.676 -10.114 6.714 1.00 76.38 176 SER A CA 1
ATOM 1468 C C . SER A 1 176 ? -9.512 -8.838 6.512 1.00 76.38 176 SER A C 1
ATOM 1470 O O . SER A 1 176 ? -9.959 -8.230 7.483 1.00 76.38 176 SER A O 1
ATOM 1472 N N . VAL A 1 177 ? -9.666 -8.372 5.262 1.00 72.12 177 VAL A N 1
ATOM 1473 C CA . VAL A 1 177 ? -10.412 -7.132 4.952 1.00 72.12 177 VAL A CA 1
ATOM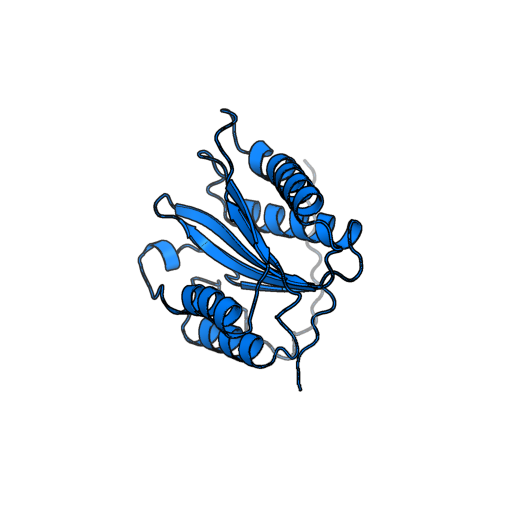 1474 C C . VAL A 1 177 ? -11.884 -7.321 5.328 1.00 72.12 177 VAL A C 1
AT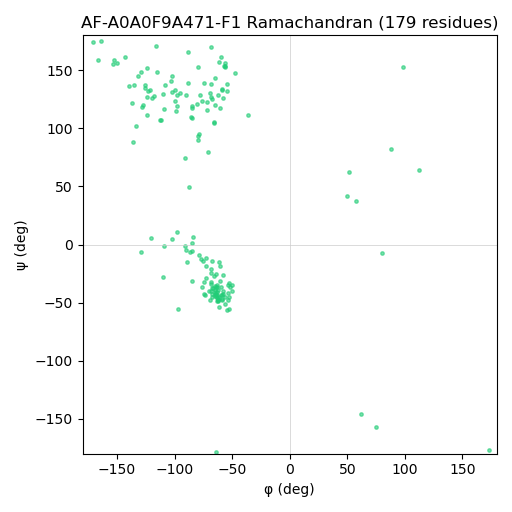OM 1476 O O . VAL A 1 177 ? -12.552 -8.197 4.780 1.00 72.12 177 VAL A O 1
ATOM 1479 N N . ARG A 1 178 ? -12.399 -6.486 6.236 1.00 69.06 178 ARG A N 1
ATOM 1480 C CA . ARG A 1 178 ? -13.830 -6.427 6.567 1.00 69.06 178 ARG A CA 1
ATOM 1481 C C . ARG A 1 178 ? -14.527 -5.502 5.567 1.00 69.06 178 ARG A C 1
ATOM 1483 O O . ARG A 1 178 ? -14.145 -4.344 5.433 1.00 69.06 178 ARG A O 1
ATOM 1490 N N . ILE A 1 179 ? -15.491 -6.037 4.820 1.00 67.44 179 ILE A N 1
ATOM 1491 C CA . ILE A 1 179 ? -16.240 -5.317 3.780 1.00 67.44 179 ILE A CA 1
ATOM 1492 C C . ILE A 1 179 ? -17.727 -5.432 4.131 1.00 67.44 179 ILE A C 1
ATOM 1494 O O . ILE A 1 179 ? -18.208 -6.559 4.291 1.00 67.44 179 ILE A O 1
ATOM 1498 N N . ARG A 1 180 ? -18.465 -4.311 4.210 1.00 62.81 180 ARG A N 1
ATOM 1499 C CA . ARG A 1 180 ? -19.936 -4.345 4.328 1.00 62.81 180 ARG A CA 1
ATOM 1500 C C . ARG A 1 180 ? -20.528 -5.078 3.130 1.00 62.81 180 ARG A C 1
ATOM 1502 O O . ARG A 1 180 ? -20.147 -4.801 1.988 1.00 62.81 180 ARG A O 1
ATOM 1509 N N . LYS A 1 181 ? -21.451 -6.008 3.390 1.00 56.72 181 LYS A N 1
ATOM 1510 C CA . LYS A 1 181 ? -22.236 -6.644 2.325 1.00 56.72 181 LYS A CA 1
ATOM 1511 C C . LYS A 1 181 ? -23.052 -5.579 1.594 1.00 56.72 181 LYS A C 1
ATOM 1513 O O . LYS A 1 181 ? -23.753 -4.819 2.291 1.00 56.72 181 LYS A O 1
#

Organism: NCBI:txid412755

Sequence (181 aa):
MVKYFARSSGLAQVGGGLRGSVSGFSRRSRKRLIELLCKLDEIDDALFWTLTYPSEFPDQFDVFKRDLDTFLKRVKRRWPDAAWIWRVEPQQRGAPHYHLIIWNIPNGLRRVRLWVTLAWAQIAHQHDKHNGEYATRVERINSRRHAMHYASKYSAKVSGEDDQKQWGRRWGYGGSVRIRK

Foldseek 3Di:
DDDDDDDDDDDPPPDDPDPPQPQFCDPVNLVVLVVQLVQADDQQQKKKKKWWAFPFFDPDLVLVVVLVVQLVVVVCVVFVQKKKKKFWDQDPSGTTMIIMTMHRDDDDQPVVQVCSVVSSCVRRCVRPPPSGDIDMDMGGQNDSVSVVVVSVVSVPDPDDPSRRHSNGDRMDIDGPRDGHD

Solvent-accessible surface area (backbone atoms only — not comparable to full-atom values): 10738 Å² total; per-residue (Å²): 141,84,85,82,81,84,83,86,78,93,71,85,78,88,70,79,74,86,81,68,83,43,46,46,77,44,73,70,58,43,50,52,53,52,54,53,61,69,31,47,83,78,46,56,77,21,33,40,37,35,46,38,52,30,83,45,63,75,90,50,45,68,57,61,50,52,47,51,51,53,47,52,52,51,46,39,72,77,31,75,63,27,17,37,38,39,38,58,40,69,43,98,87,61,48,63,32,36,42,31,45,36,33,65,68,78,89,53,69,69,61,51,42,53,49,53,43,54,57,46,46,73,52,47,47,80,52,32,94,74,78,49,73,57,54,63,48,73,42,80,21,86,31,62,67,55,47,49,52,58,49,42,62,70,62,66,80,68,82,53,78,77,43,54,47,68,55,42,78,49,58,53,69,46,67,68,66,71,65,63,130